Protein AF-A0A2E8GUU7-F1 (afdb_monomer)

Structure (mmCIF, N/CA/C/O backbone):
data_AF-A0A2E8GUU7-F1
#
_entry.id   AF-A0A2E8GUU7-F1
#
loop_
_atom_site.group_PDB
_atom_site.id
_atom_site.type_symbol
_atom_site.label_atom_id
_atom_site.label_alt_id
_atom_site.label_comp_id
_atom_site.label_asym_id
_atom_site.label_entity_id
_atom_site.label_seq_id
_atom_site.pdbx_PDB_ins_code
_atom_site.Cartn_x
_atom_site.Cartn_y
_atom_site.Cartn_z
_atom_site.occupancy
_atom_site.B_iso_or_equiv
_atom_site.auth_seq_id
_atom_site.auth_comp_id
_atom_site.auth_asym_id
_atom_site.auth_atom_id
_atom_site.pdbx_PDB_model_num
ATOM 1 N N . MET A 1 1 ? 93.859 11.066 -160.579 1.00 56.59 1 MET A N 1
ATOM 2 C CA . MET A 1 1 ? 92.378 10.992 -160.619 1.00 56.59 1 MET A CA 1
ATOM 3 C C . MET A 1 1 ? 91.786 9.924 -159.686 1.00 56.59 1 MET A C 1
ATOM 5 O O . MET A 1 1 ? 90.784 10.212 -159.051 1.00 56.59 1 MET A O 1
ATOM 9 N N . LYS A 1 2 ? 92.395 8.732 -159.523 1.00 54.47 2 LYS A N 1
ATOM 10 C CA . LYS A 1 2 ? 91.849 7.658 -158.657 1.00 54.47 2 LYS A CA 1
ATOM 11 C C . LYS A 1 2 ? 91.866 7.956 -157.141 1.00 54.47 2 LYS A C 1
ATOM 13 O O . LYS A 1 2 ? 90.909 7.616 -156.461 1.00 54.47 2 LYS A O 1
ATOM 18 N N . THR A 1 3 ? 92.890 8.629 -156.612 1.00 58.44 3 THR A N 1
ATOM 19 C CA . THR A 1 3 ? 93.045 8.857 -155.157 1.00 58.44 3 THR A CA 1
ATOM 20 C C . THR A 1 3 ? 92.051 9.877 -154.583 1.00 58.44 3 THR A C 1
ATOM 22 O O . THR A 1 3 ? 91.518 9.668 -153.500 1.00 58.44 3 THR A O 1
ATOM 25 N N . SER A 1 4 ? 91.730 10.943 -155.326 1.00 60.06 4 SER A N 1
ATOM 26 C CA . SER A 1 4 ? 90.758 11.961 -154.887 1.00 60.06 4 SER A CA 1
ATOM 27 C C . SER A 1 4 ? 89.323 11.432 -154.845 1.00 60.06 4 SER A C 1
ATOM 29 O O . SER A 1 4 ? 88.566 11.812 -153.960 1.00 60.06 4 SER A O 1
ATOM 31 N N . ILE A 1 5 ? 88.955 10.515 -155.750 1.00 64.31 5 ILE A N 1
ATOM 32 C CA . ILE A 1 5 ? 87.626 9.887 -155.746 1.00 64.31 5 ILE A CA 1
ATOM 33 C C . ILE A 1 5 ? 87.456 9.003 -154.507 1.00 64.31 5 ILE A C 1
ATOM 35 O O . ILE A 1 5 ? 86.426 9.095 -153.854 1.00 64.31 5 ILE A O 1
ATOM 39 N N . VAL A 1 6 ? 88.465 8.218 -154.113 1.00 66.31 6 VAL A N 1
ATOM 40 C CA . VAL A 1 6 ? 88.372 7.356 -152.918 1.00 66.31 6 VAL A CA 1
ATOM 41 C C . VAL A 1 6 ? 88.208 8.176 -151.633 1.00 66.31 6 VAL A C 1
ATOM 43 O O . VAL A 1 6 ? 87.364 7.834 -150.812 1.00 66.31 6 VAL A O 1
ATOM 46 N N . VAL A 1 7 ? 88.936 9.290 -151.481 1.00 69.06 7 VAL A N 1
ATOM 47 C CA . VAL A 1 7 ? 88.821 10.172 -150.300 1.00 69.06 7 VAL A CA 1
ATOM 48 C C . VAL A 1 7 ? 87.456 10.861 -150.242 1.00 69.06 7 VAL A C 1
ATOM 50 O O . VAL A 1 7 ? 86.830 10.881 -149.186 1.00 69.06 7 VAL A O 1
ATOM 53 N N . ILE A 1 8 ? 86.959 11.371 -151.373 1.00 70.12 8 ILE A N 1
ATOM 54 C CA . ILE A 1 8 ? 85.628 11.993 -151.449 1.00 70.12 8 ILE A CA 1
ATOM 55 C C . ILE A 1 8 ? 84.531 10.959 -151.172 1.00 70.12 8 ILE A C 1
ATOM 57 O O . ILE A 1 8 ? 83.583 11.252 -150.450 1.00 70.12 8 ILE A O 1
ATOM 61 N N . THR A 1 9 ? 84.672 9.735 -151.687 1.00 70.62 9 THR A N 1
ATOM 62 C CA . THR A 1 9 ? 83.694 8.663 -151.449 1.00 70.62 9 THR A CA 1
ATOM 63 C C . THR A 1 9 ? 83.724 8.209 -149.989 1.00 70.62 9 THR A C 1
ATOM 65 O O . THR A 1 9 ? 82.669 8.011 -149.405 1.00 70.62 9 THR A O 1
ATOM 68 N N . ALA A 1 10 ? 84.899 8.115 -149.360 1.00 69.19 10 ALA A N 1
ATOM 69 C CA . ALA A 1 10 ? 85.025 7.786 -147.941 1.00 69.19 10 ALA A CA 1
ATOM 70 C C . ALA A 1 10 ? 84.445 8.882 -147.032 1.00 69.19 10 ALA A C 1
ATOM 72 O O . ALA A 1 10 ? 83.743 8.556 -146.079 1.00 69.19 10 ALA A O 1
ATOM 73 N N . LEU A 1 11 ? 84.666 10.167 -147.344 1.00 69.56 11 LEU A N 1
ATOM 74 C CA . LEU A 1 11 ? 84.034 11.278 -146.623 1.00 69.56 11 LEU A CA 1
ATOM 75 C C . LEU A 1 11 ? 82.518 11.305 -146.829 1.00 69.56 11 LEU A C 1
ATOM 77 O O . LEU A 1 11 ? 81.791 11.548 -145.872 1.00 69.56 11 LEU A O 1
ATOM 81 N N . MET A 1 12 ? 82.034 11.040 -148.047 1.00 73.25 12 MET A N 1
ATOM 82 C CA . MET A 1 12 ? 80.598 10.956 -148.307 1.00 73.25 12 MET A CA 1
ATOM 83 C C . MET A 1 12 ? 79.975 9.768 -147.583 1.00 73.25 12 MET A C 1
ATOM 85 O O . MET A 1 12 ? 78.951 9.950 -146.948 1.00 73.25 12 MET A O 1
ATOM 89 N N . VAL A 1 13 ? 80.597 8.586 -147.593 1.00 71.00 13 VAL A N 1
ATOM 90 C CA . VAL A 1 13 ? 80.105 7.409 -146.858 1.00 71.00 13 VAL A CA 1
ATOM 91 C C . VAL A 1 13 ? 80.153 7.645 -145.353 1.00 71.00 13 VAL A C 1
ATOM 93 O O . VAL A 1 13 ? 79.187 7.315 -144.680 1.00 71.00 13 VAL A O 1
ATOM 96 N N . ALA A 1 14 ? 81.212 8.259 -144.821 1.00 64.31 14 ALA A N 1
ATOM 97 C CA . ALA A 1 14 ? 81.299 8.610 -143.405 1.00 64.31 14 ALA A CA 1
ATOM 98 C C . ALA A 1 14 ? 80.262 9.674 -143.013 1.00 64.31 14 ALA A C 1
ATOM 100 O O . ALA A 1 14 ? 79.610 9.524 -141.987 1.00 64.31 14 ALA A O 1
ATOM 101 N N . GLY A 1 15 ? 80.054 10.702 -143.841 1.00 66.94 15 GLY A N 1
ATOM 102 C CA . GLY A 1 15 ? 79.023 11.722 -143.635 1.00 66.94 15 GLY A CA 1
ATOM 103 C C . GLY A 1 15 ? 77.605 11.162 -143.756 1.00 66.94 15 GLY A C 1
ATOM 104 O O . GLY A 1 15 ? 76.730 11.532 -142.980 1.00 66.94 15 GLY A O 1
ATOM 105 N N . PHE A 1 16 ? 77.381 10.216 -144.671 1.00 68.38 16 PHE A N 1
ATOM 106 C CA . PHE A 1 16 ? 76.097 9.540 -144.845 1.00 68.38 16 PHE A CA 1
ATOM 107 C C . PHE A 1 16 ? 75.834 8.532 -143.720 1.00 68.38 16 PHE A C 1
ATOM 109 O O . PHE A 1 16 ? 74.721 8.483 -143.212 1.00 68.38 16 PHE A O 1
ATOM 116 N N . LEU A 1 17 ? 76.847 7.785 -143.257 1.00 62.09 17 LEU A N 1
ATOM 117 C CA . LEU A 1 17 ? 76.751 6.963 -142.044 1.00 62.09 17 LEU A CA 1
ATOM 118 C C . LEU A 1 17 ? 76.487 7.836 -140.816 1.00 62.09 17 LEU A C 1
ATOM 120 O O . LEU A 1 17 ? 75.652 7.479 -139.993 1.00 62.09 17 LEU A O 1
ATOM 124 N N . PHE A 1 18 ? 77.162 8.982 -140.702 1.00 67.12 18 PHE A N 1
ATOM 125 C CA . PHE A 1 18 ? 76.928 9.937 -139.626 1.00 67.12 18 PHE A CA 1
ATOM 126 C C . PHE A 1 18 ? 75.482 10.434 -139.655 1.00 67.12 18 PHE A C 1
ATOM 128 O O . PHE A 1 18 ? 74.825 10.384 -138.632 1.00 67.12 18 PHE A O 1
ATOM 135 N N . LEU A 1 19 ? 74.931 10.790 -140.818 1.00 61.53 19 LEU A N 1
ATOM 136 C CA . LEU A 1 19 ? 73.514 11.154 -140.965 1.00 61.53 19 LEU A CA 1
ATOM 137 C C . LEU A 1 19 ? 72.548 9.992 -140.660 1.00 61.53 19 LEU A C 1
ATOM 139 O O . LEU A 1 19 ? 71.523 10.213 -140.017 1.00 61.53 19 LEU A O 1
ATOM 143 N N . ILE A 1 20 ? 72.872 8.759 -141.077 1.00 66.00 20 ILE A N 1
ATOM 144 C CA . ILE A 1 20 ? 72.057 7.559 -140.811 1.00 66.00 20 ILE A CA 1
ATOM 145 C C . ILE A 1 20 ? 72.023 7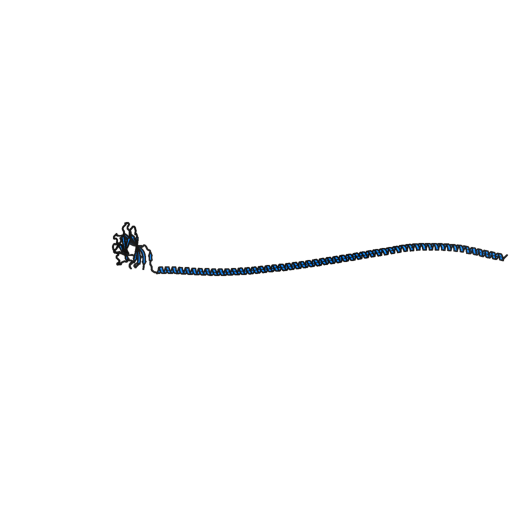.225 -139.313 1.00 66.00 20 ILE A C 1
ATOM 147 O O . ILE A 1 20 ? 70.983 6.800 -138.816 1.00 66.00 20 ILE A O 1
ATOM 151 N N . PHE A 1 21 ? 73.132 7.400 -138.590 1.00 64.06 21 PHE A N 1
ATOM 152 C CA . PHE A 1 21 ? 73.227 7.039 -137.172 1.00 64.06 21 PHE A CA 1
ATOM 153 C C . PHE A 1 21 ? 72.963 8.207 -136.210 1.00 64.06 21 PHE A C 1
ATOM 155 O O . PHE A 1 21 ? 72.471 7.960 -135.111 1.00 64.06 21 PHE A O 1
ATOM 162 N N . ALA A 1 22 ? 73.245 9.456 -136.593 1.00 65.81 22 ALA A N 1
ATOM 163 C CA . ALA A 1 22 ? 73.086 10.627 -135.728 1.00 65.81 22 ALA A CA 1
ATOM 164 C C . ALA A 1 22 ? 71.621 11.052 -135.580 1.00 65.81 22 ALA A C 1
ATOM 166 O O . ALA A 1 22 ? 71.189 11.273 -134.453 1.00 65.81 22 ALA A O 1
ATOM 167 N N . ASN A 1 23 ? 70.830 11.082 -136.662 1.00 69.25 23 ASN A N 1
ATOM 168 C CA . ASN A 1 23 ? 69.428 11.522 -136.580 1.00 69.25 23 ASN A CA 1
ATOM 169 C C . ASN A 1 23 ? 68.570 10.611 -135.668 1.00 69.25 23 ASN A C 1
ATOM 171 O O . ASN A 1 23 ? 67.904 11.125 -134.770 1.00 69.25 23 ASN A O 1
ATOM 175 N N . PRO A 1 24 ? 68.621 9.263 -135.781 1.00 78.19 24 PRO A N 1
ATOM 176 C CA . PRO A 1 24 ? 67.884 8.388 -134.865 1.00 78.19 24 PRO A CA 1
ATOM 177 C C . PRO A 1 24 ? 68.419 8.423 -133.429 1.00 78.19 24 PRO A C 1
ATOM 179 O O . PRO A 1 24 ? 67.700 8.070 -132.494 1.00 78.19 24 PRO A O 1
ATOM 182 N N . LEU A 1 25 ? 69.691 8.789 -133.237 1.00 81.25 25 LEU A N 1
ATOM 183 C CA . LEU A 1 25 ? 70.281 8.947 -131.911 1.00 81.25 25 LEU A CA 1
ATOM 184 C C . LEU A 1 25 ? 69.782 10.235 -131.242 1.00 81.25 25 LEU A C 1
ATOM 186 O O . LEU A 1 25 ? 69.419 10.187 -130.072 1.00 81.25 25 LEU A O 1
ATOM 190 N N . GLU A 1 26 ? 69.688 11.338 -131.984 1.00 82.31 26 GLU A N 1
ATOM 191 C CA . GLU A 1 26 ? 69.143 12.619 -131.518 1.00 82.31 26 GLU A CA 1
ATOM 192 C C . GLU A 1 26 ? 67.665 12.498 -131.113 1.00 82.31 26 GLU A C 1
ATOM 194 O O . GLU A 1 26 ? 67.289 12.908 -130.015 1.00 82.31 26 GLU A O 1
ATOM 199 N N . ASP A 1 27 ? 66.841 11.816 -131.917 1.00 83.62 27 ASP A N 1
ATOM 200 C CA . ASP A 1 27 ? 65.439 11.542 -131.571 1.00 83.62 27 ASP A CA 1
ATOM 201 C C . ASP A 1 27 ? 65.302 10.672 -130.310 1.00 83.62 27 ASP A C 1
ATOM 203 O O . ASP A 1 27 ? 64.401 10.870 -129.487 1.00 83.62 27 ASP A O 1
ATOM 207 N N . ARG A 1 28 ? 66.203 9.699 -130.117 1.00 86.69 28 ARG A N 1
ATOM 208 C CA . ARG A 1 28 ? 66.242 8.878 -128.896 1.00 86.69 28 ARG A CA 1
ATOM 209 C C . ARG A 1 28 ? 66.657 9.696 -127.677 1.00 86.69 28 ARG A C 1
ATOM 211 O O . ARG A 1 28 ? 66.048 9.515 -126.626 1.00 86.69 28 ARG A O 1
ATOM 218 N N . VAL A 1 29 ? 67.641 10.589 -127.812 1.00 87.62 29 VAL A N 1
ATOM 219 C CA . VAL A 1 29 ? 68.073 11.507 -126.743 1.00 87.62 29 VAL A CA 1
ATOM 220 C C . VAL A 1 29 ? 66.928 12.439 -126.351 1.00 87.62 29 VAL A C 1
ATOM 222 O O . VAL A 1 29 ? 66.563 12.478 -125.182 1.00 87.62 29 VAL A O 1
ATOM 225 N N . LYS A 1 30 ? 66.259 13.073 -127.317 1.00 87.12 30 LYS A N 1
ATOM 226 C CA . LYS A 1 30 ? 65.104 13.949 -127.068 1.00 87.12 30 LYS A CA 1
ATOM 227 C C . LYS A 1 30 ? 63.933 13.223 -126.394 1.00 87.12 30 LYS A C 1
ATOM 229 O O . LYS A 1 30 ? 63.254 13.775 -125.528 1.00 87.12 30 LYS A O 1
ATOM 234 N N . ASN A 1 31 ? 63.677 11.969 -126.771 1.00 89.12 31 ASN A N 1
ATOM 235 C CA . ASN A 1 31 ? 62.666 11.142 -126.109 1.00 89.12 31 ASN A CA 1
ATOM 236 C C . ASN A 1 31 ? 63.059 10.776 -124.669 1.00 89.12 31 ASN A C 1
ATOM 238 O O . ASN A 1 31 ? 62.193 10.772 -123.794 1.00 89.12 31 ASN A O 1
ATOM 242 N N . LEU A 1 32 ? 64.343 10.500 -124.414 1.00 90.69 32 LEU A N 1
ATOM 243 C CA . LEU A 1 32 ? 64.873 10.262 -123.068 1.00 90.69 32 LEU A CA 1
ATOM 244 C C . LEU A 1 32 ? 64.786 11.522 -122.198 1.00 90.69 32 LEU A C 1
ATOM 246 O O . LEU A 1 32 ? 64.353 11.418 -121.058 1.00 90.69 32 LEU A O 1
ATOM 250 N N . GLU A 1 33 ? 65.110 12.699 -122.735 1.00 91.69 33 GLU A N 1
ATOM 251 C CA . GLU A 1 33 ? 64.968 13.990 -122.044 1.00 91.69 33 GLU A CA 1
ATOM 252 C C . GLU A 1 33 ? 63.506 14.282 -121.681 1.00 91.69 33 GLU A C 1
ATOM 254 O O . GLU A 1 33 ? 63.205 14.623 -120.541 1.00 91.69 33 GLU A O 1
ATOM 259 N N . ASN A 1 34 ? 62.569 14.063 -122.611 1.00 91.56 34 ASN A N 1
ATOM 260 C CA . ASN A 1 34 ? 61.135 14.196 -122.333 1.00 91.56 34 ASN A CA 1
ATOM 261 C C . ASN A 1 34 ? 60.640 13.197 -121.277 1.00 91.56 34 ASN A C 1
ATOM 263 O O . ASN A 1 34 ? 59.745 13.514 -120.492 1.00 91.56 34 ASN A O 1
ATOM 267 N N . TYR A 1 35 ? 61.174 11.974 -121.277 1.00 93.12 35 TYR A N 1
ATOM 268 C CA . TYR A 1 35 ? 60.851 10.973 -120.265 1.00 93.12 35 TYR A CA 1
ATOM 269 C C . TYR A 1 35 ? 61.412 11.369 -118.894 1.00 93.12 35 TYR A C 1
ATOM 271 O O . TYR A 1 35 ? 60.680 11.303 -117.908 1.00 93.12 35 TYR A O 1
ATOM 279 N N . LEU A 1 36 ? 62.657 11.854 -118.844 1.00 94.50 36 LEU A N 1
ATOM 280 C CA . LEU A 1 36 ? 63.303 12.361 -117.635 1.00 94.50 36 LEU A CA 1
ATOM 281 C C . LEU A 1 36 ? 62.518 13.542 -117.049 1.00 94.50 36 LEU A C 1
ATOM 283 O O . LEU A 1 36 ? 62.148 13.500 -115.882 1.00 94.50 36 LEU A O 1
ATOM 287 N N . ALA A 1 37 ? 62.145 14.525 -117.874 1.00 93.19 37 ALA A N 1
ATOM 288 C CA . ALA A 1 37 ? 61.360 15.683 -117.446 1.00 93.19 37 ALA A CA 1
ATOM 289 C C . ALA A 1 37 ? 59.982 15.288 -116.881 1.00 93.19 37 ALA A C 1
ATOM 291 O O . ALA A 1 37 ? 59.510 15.864 -115.901 1.00 93.19 37 ALA A O 1
ATOM 292 N N . LYS A 1 38 ? 59.326 14.271 -117.463 1.00 94.88 38 LYS A N 1
ATOM 293 C CA . LYS A 1 38 ? 58.076 13.717 -116.912 1.00 94.88 38 LYS A CA 1
ATOM 294 C C . LYS A 1 38 ? 58.297 12.994 -115.581 1.00 94.88 38 LYS A C 1
ATOM 296 O O . LYS A 1 38 ? 57.428 13.073 -114.717 1.00 94.88 38 LYS A O 1
ATOM 301 N N . GLN A 1 39 ? 59.416 12.286 -115.418 1.00 95.88 39 GLN A N 1
ATOM 302 C CA . GLN A 1 39 ? 59.767 11.643 -114.150 1.00 95.88 39 GLN A CA 1
ATOM 303 C C . GLN A 1 39 ? 60.080 12.672 -113.061 1.00 95.88 39 GLN A C 1
ATOM 305 O O . GLN A 1 39 ? 59.574 12.523 -111.956 1.00 95.88 39 GLN A O 1
ATOM 310 N N . GLU A 1 40 ? 60.841 13.723 -113.371 1.00 95.62 40 GLU A N 1
ATOM 311 C CA . GLU A 1 40 ? 61.132 14.827 -112.446 1.00 95.62 40 GLU A CA 1
ATOM 312 C C . GLU A 1 40 ? 59.842 15.516 -111.988 1.00 95.62 40 GLU A C 1
ATOM 314 O O . GLU A 1 40 ? 59.592 15.610 -110.790 1.00 95.62 40 GLU A O 1
ATOM 319 N N . ALA A 1 41 ? 58.949 15.868 -112.920 1.00 94.50 41 ALA A N 1
ATOM 320 C CA . ALA A 1 41 ? 57.657 16.465 -112.579 1.00 94.50 41 ALA A CA 1
ATOM 321 C C . ALA A 1 41 ? 56.777 15.543 -111.710 1.00 94.50 41 ALA A C 1
ATOM 323 O O . ALA A 1 41 ? 56.071 16.011 -110.814 1.00 94.50 41 ALA A O 1
ATOM 324 N N . LEU A 1 42 ? 56.811 14.227 -111.958 1.00 96.38 42 LEU A N 1
ATOM 325 C CA . LEU A 1 42 ? 56.100 13.249 -111.134 1.00 96.38 42 LEU A CA 1
ATOM 326 C C . LEU A 1 42 ? 56.703 13.156 -109.725 1.00 96.38 42 LEU A C 1
ATOM 328 O O . LEU A 1 42 ? 55.954 13.111 -108.751 1.00 96.38 42 LEU A O 1
ATOM 332 N N . ILE A 1 43 ? 58.033 13.136 -109.614 1.00 96.50 43 ILE A N 1
ATOM 333 C CA . ILE A 1 43 ? 58.749 13.116 -108.332 1.00 96.50 43 ILE A CA 1
ATOM 334 C C . ILE A 1 43 ? 58.416 14.373 -107.525 1.00 96.50 43 ILE A C 1
ATOM 336 O O . ILE A 1 43 ? 58.042 14.244 -106.361 1.00 96.50 43 ILE A O 1
ATOM 340 N N . ASP A 1 44 ? 58.461 15.554 -108.141 1.00 96.94 44 ASP A N 1
ATOM 341 C CA . ASP A 1 44 ? 58.124 16.824 -107.490 1.00 96.94 44 ASP A CA 1
ATOM 342 C C . ASP A 1 44 ? 56.675 16.835 -106.986 1.00 96.94 44 ASP A C 1
ATOM 344 O O . ASP A 1 44 ? 56.406 17.235 -105.849 1.00 96.94 44 ASP A O 1
ATOM 348 N N . SER A 1 45 ? 55.731 16.350 -107.803 1.00 97.00 45 SER A N 1
ATOM 349 C CA . SER A 1 45 ? 54.325 16.232 -107.402 1.00 97.00 45 SER A CA 1
ATOM 350 C C . SER A 1 45 ? 54.160 15.289 -106.211 1.00 97.00 45 SER A C 1
ATOM 352 O O . SER A 1 45 ? 53.518 15.653 -105.228 1.00 97.00 45 SER A O 1
ATOM 354 N N . LEU A 1 46 ? 54.776 14.103 -106.258 1.00 96.88 46 LEU A N 1
ATOM 355 C CA . LEU A 1 46 ? 54.719 13.126 -105.168 1.00 96.88 46 LEU A CA 1
ATOM 356 C C . LEU A 1 46 ? 55.355 13.665 -103.884 1.00 96.88 46 LEU A C 1
ATOM 358 O O . LEU A 1 46 ? 54.823 13.456 -102.796 1.00 96.88 46 LEU A O 1
ATOM 362 N N . GLN A 1 47 ? 56.481 14.372 -103.988 1.00 97.19 47 GLN A N 1
ATOM 363 C CA . GLN A 1 47 ? 57.134 15.000 -102.842 1.00 97.19 47 GLN A CA 1
ATOM 364 C C . GLN A 1 47 ? 56.250 16.078 -102.217 1.00 97.19 47 GLN A C 1
ATOM 366 O O . GLN A 1 47 ? 56.112 16.112 -100.994 1.00 97.19 47 GLN A O 1
ATOM 371 N N . LYS A 1 48 ? 55.620 16.924 -103.038 1.00 96.81 48 LYS A N 1
ATOM 372 C CA . LYS A 1 48 ? 54.699 17.963 -102.570 1.00 96.81 48 LYS A CA 1
ATOM 373 C C . LYS A 1 48 ? 53.476 17.367 -101.877 1.00 96.81 48 LYS A C 1
ATOM 375 O O . LYS A 1 48 ? 53.124 17.821 -100.788 1.00 96.81 48 LYS A O 1
ATOM 380 N N . ASP A 1 49 ? 52.869 16.342 -102.469 1.00 97.44 49 ASP A N 1
ATOM 381 C CA . ASP A 1 49 ? 51.699 15.669 -101.903 1.00 97.44 49 ASP A CA 1
ATOM 382 C C . ASP A 1 49 ? 52.048 14.962 -100.589 1.00 97.44 49 ASP A C 1
ATOM 384 O O . ASP A 1 49 ? 51.347 15.133 -99.590 1.00 97.44 49 ASP A O 1
ATOM 388 N N . ASN A 1 50 ? 53.179 14.252 -100.538 1.00 97.50 50 ASN A N 1
ATOM 389 C CA . ASN A 1 50 ? 53.670 13.631 -99.308 1.00 97.50 50 ASN A CA 1
ATOM 390 C C . ASN A 1 50 ? 53.956 14.674 -98.223 1.00 97.50 50 ASN A C 1
ATOM 392 O O . ASN A 1 50 ? 53.581 14.478 -97.070 1.00 97.50 50 ASN A O 1
ATOM 396 N N . HIS A 1 51 ? 54.586 15.799 -98.573 1.00 97.56 51 HIS A N 1
ATOM 397 C CA . HIS A 1 51 ? 54.862 16.872 -97.620 1.00 97.56 51 HIS A CA 1
ATOM 398 C C . HIS A 1 51 ? 53.565 17.469 -97.057 1.00 97.56 51 HIS A C 1
ATOM 400 O O . HIS A 1 51 ? 53.460 17.691 -95.850 1.00 97.56 51 HIS A O 1
ATOM 406 N N . ALA A 1 52 ? 52.554 17.676 -97.907 1.00 96.56 52 ALA A N 1
ATOM 407 C CA . ALA A 1 52 ? 51.242 18.144 -97.478 1.00 96.56 52 ALA A CA 1
ATOM 408 C C . ALA A 1 52 ? 50.559 17.139 -96.535 1.00 96.56 52 ALA A C 1
ATOM 410 O O . ALA A 1 52 ? 50.082 17.535 -95.472 1.00 96.56 52 ALA A O 1
ATOM 411 N N . GLN A 1 53 ? 50.571 15.844 -96.872 1.00 97.88 53 GLN A N 1
ATOM 412 C CA . GLN A 1 53 ? 50.003 14.787 -96.028 1.00 97.88 53 GLN A CA 1
ATOM 413 C C . GLN A 1 53 ? 50.710 14.683 -94.673 1.00 97.88 53 GLN A C 1
ATOM 415 O O . GLN A 1 53 ? 50.039 14.625 -93.644 1.00 97.88 53 GLN A O 1
ATOM 420 N N . ILE A 1 54 ? 52.048 14.710 -94.654 1.00 97.56 54 ILE A N 1
ATOM 421 C CA . ILE A 1 54 ? 52.845 14.695 -93.420 1.00 97.56 54 ILE A CA 1
ATOM 422 C C . ILE A 1 54 ? 52.497 15.905 -92.556 1.00 97.56 54 ILE A C 1
ATOM 424 O O . ILE A 1 54 ? 52.266 15.749 -91.360 1.00 97.56 54 ILE A O 1
ATOM 428 N N . ASN A 1 55 ? 52.408 17.099 -93.145 1.00 97.38 55 ASN A N 1
ATOM 429 C CA . ASN A 1 55 ? 52.053 18.303 -92.404 1.00 97.38 55 ASN A CA 1
ATOM 430 C C . ASN A 1 55 ? 50.636 18.213 -91.808 1.00 97.38 55 ASN A C 1
ATOM 432 O O . ASN A 1 55 ? 50.447 18.500 -90.627 1.00 97.38 55 ASN A O 1
ATOM 436 N N . SER A 1 56 ? 49.647 17.752 -92.582 1.00 97.56 56 SER A N 1
ATOM 437 C CA . SER A 1 56 ? 48.278 17.530 -92.093 1.00 97.56 56 SER A CA 1
ATOM 438 C C . SER A 1 56 ? 48.206 16.479 -90.981 1.00 97.56 56 SER A C 1
ATOM 440 O O . SER A 1 56 ? 47.479 16.669 -90.000 1.00 97.56 56 SER A O 1
ATOM 442 N N . LEU A 1 57 ? 48.973 15.393 -91.102 1.00 98.06 57 LEU A N 1
ATOM 443 C CA . LEU A 1 57 ? 49.069 14.364 -90.071 1.00 98.06 57 LEU A CA 1
ATOM 444 C C . LEU A 1 57 ? 49.694 14.930 -88.793 1.00 98.06 57 LEU A C 1
ATOM 446 O O . LEU A 1 57 ? 49.155 14.721 -87.712 1.00 98.06 57 LEU A O 1
ATOM 450 N N . ASN A 1 58 ? 50.773 15.704 -88.917 1.00 97.69 58 ASN A N 1
ATOM 451 C CA . ASN A 1 58 ? 51.472 16.300 -87.782 1.00 97.69 58 ASN A CA 1
ATOM 452 C C . ASN A 1 58 ? 50.581 17.301 -87.024 1.00 97.69 58 ASN A C 1
ATOM 454 O O . ASN A 1 58 ? 50.530 17.287 -85.797 1.00 97.69 58 ASN A O 1
ATOM 458 N N . ILE A 1 59 ? 49.807 18.120 -87.748 1.00 97.69 59 ILE A N 1
ATOM 459 C CA . ILE A 1 59 ? 48.797 19.009 -87.148 1.00 97.69 59 ILE A CA 1
ATOM 460 C C . ILE A 1 59 ? 47.752 18.193 -86.376 1.00 97.69 59 ILE A C 1
ATOM 462 O O . ILE A 1 59 ? 47.459 18.513 -85.225 1.00 97.69 59 ILE A O 1
ATOM 466 N N . SER A 1 60 ? 47.224 17.125 -86.980 1.00 97.56 60 SER A N 1
ATOM 467 C CA . SER A 1 60 ? 46.209 16.273 -86.346 1.00 97.56 60 SER A CA 1
ATOM 468 C C . SER A 1 60 ? 46.750 15.568 -85.097 1.00 97.56 60 SER A C 1
ATOM 470 O O . SER A 1 60 ? 46.056 15.490 -84.086 1.00 97.56 60 SER A O 1
ATOM 472 N N . MET A 1 61 ? 47.998 15.093 -85.140 1.00 97.88 61 MET A N 1
ATOM 473 C CA . MET A 1 61 ? 48.673 14.477 -83.994 1.00 97.88 61 MET A CA 1
ATOM 474 C C . MET A 1 61 ? 48.861 15.467 -82.842 1.00 97.88 61 MET A C 1
ATOM 476 O O . MET A 1 61 ? 48.563 15.127 -81.699 1.00 97.88 61 MET A O 1
ATOM 480 N N . ASN A 1 62 ? 49.292 16.699 -83.128 1.00 97.44 62 ASN A N 1
ATOM 481 C CA . ASN A 1 62 ? 49.448 17.730 -82.099 1.00 97.44 62 ASN A CA 1
ATOM 482 C C . ASN A 1 62 ? 48.102 18.080 -81.447 1.00 97.44 62 ASN A C 1
ATOM 484 O O . ASN A 1 62 ? 48.005 18.114 -80.225 1.00 97.44 62 ASN A O 1
ATOM 488 N N . GLN A 1 63 ? 47.037 18.229 -82.242 1.00 97.62 63 GLN A N 1
ATOM 489 C CA . GLN A 1 63 ? 45.686 18.456 -81.715 1.00 97.62 63 GLN A CA 1
ATOM 490 C C . GLN A 1 63 ? 45.198 17.300 -80.828 1.00 97.62 63 GLN A C 1
ATOM 492 O O . GLN A 1 63 ? 44.549 17.532 -79.810 1.00 97.62 63 GLN A O 1
ATOM 497 N N . GLN A 1 64 ? 45.504 16.050 -81.191 1.00 98.12 64 GLN A N 1
ATOM 498 C CA . GLN A 1 64 ? 45.186 14.891 -80.354 1.00 98.12 64 GLN A CA 1
ATOM 499 C C . GLN A 1 64 ? 45.972 14.900 -79.040 1.00 98.12 64 GLN A C 1
ATOM 501 O O . GLN A 1 64 ? 45.393 14.587 -78.001 1.00 98.12 64 GLN A O 1
ATOM 506 N N . SER A 1 65 ? 47.249 15.293 -79.066 1.00 98.06 65 SER A N 1
ATOM 507 C CA . SER A 1 65 ? 48.063 15.451 -77.854 1.00 98.06 65 SER A CA 1
ATOM 508 C C . SER A 1 65 ? 47.450 16.483 -76.903 1.00 98.06 65 SER A C 1
ATOM 510 O O . SER A 1 65 ? 47.231 16.177 -75.733 1.00 98.06 65 SER A O 1
ATOM 512 N N . ASP A 1 66 ? 47.068 17.655 -77.418 1.00 97.62 66 ASP A N 1
ATOM 513 C CA . ASP A 1 66 ? 46.440 18.716 -76.618 1.00 97.62 66 ASP A CA 1
ATOM 514 C C . ASP A 1 66 ? 45.110 18.257 -75.990 1.00 97.62 66 ASP A C 1
ATOM 516 O O . ASP A 1 66 ? 44.797 18.575 -74.837 1.00 97.62 66 ASP A O 1
ATOM 520 N N . LEU A 1 67 ? 44.311 17.478 -76.730 1.00 98.19 67 LEU A N 1
ATOM 521 C CA . LEU A 1 67 ? 43.064 16.901 -76.221 1.00 98.19 67 LEU A CA 1
ATOM 522 C C . LEU A 1 67 ? 43.310 15.869 -75.115 1.00 98.19 67 LEU A C 1
ATOM 524 O O . LEU A 1 67 ? 42.567 15.856 -74.132 1.00 98.19 67 LEU A O 1
ATOM 528 N N . ILE A 1 68 ? 44.336 15.025 -75.255 1.00 98.31 68 ILE A N 1
ATOM 529 C CA . ILE A 1 68 ? 44.727 14.047 -74.230 1.00 98.31 68 ILE A CA 1
ATOM 530 C C . ILE A 1 68 ? 45.142 14.770 -72.946 1.00 98.31 68 ILE A C 1
ATOM 532 O O . ILE A 1 68 ? 44.655 14.413 -71.872 1.00 98.31 68 ILE A O 1
ATOM 536 N N . ASP A 1 69 ? 45.960 15.819 -73.049 1.00 98.00 69 ASP A N 1
ATOM 537 C CA . ASP A 1 69 ? 46.404 16.606 -71.894 1.00 98.00 69 ASP A CA 1
ATOM 538 C C . ASP A 1 69 ? 45.232 17.325 -71.210 1.00 98.00 69 ASP A C 1
ATOM 540 O O . ASP A 1 69 ? 45.111 17.326 -69.979 1.00 98.00 69 ASP A O 1
ATOM 544 N N . SER A 1 70 ? 44.317 17.901 -71.994 1.00 98.06 70 SER A N 1
ATOM 545 C CA . SER A 1 70 ? 43.107 18.540 -71.469 1.00 98.06 70 SER A CA 1
ATOM 546 C C . SER A 1 70 ? 42.197 17.540 -70.747 1.00 98.06 70 SER A C 1
ATOM 548 O O . SER A 1 70 ? 41.744 17.800 -69.627 1.00 98.06 70 SER A O 1
ATOM 550 N N . LEU A 1 71 ? 41.985 16.359 -71.337 1.00 98.44 71 LEU A N 1
ATOM 551 C CA . LEU A 1 71 ? 41.193 15.288 -70.738 1.00 98.44 71 LEU A CA 1
ATOM 552 C C . LEU A 1 71 ? 41.839 14.763 -69.450 1.00 98.44 71 LEU A C 1
ATOM 554 O O . LEU A 1 71 ? 41.148 14.606 -68.443 1.00 98.44 71 LEU A O 1
ATOM 558 N N . ALA A 1 72 ? 43.155 14.541 -69.445 1.00 98.12 72 ALA A N 1
ATOM 559 C CA . ALA A 1 72 ? 43.894 14.113 -68.261 1.00 98.12 72 ALA A CA 1
ATOM 560 C C . ALA A 1 72 ? 43.752 15.125 -67.113 1.00 98.12 72 ALA A C 1
ATOM 562 O O . ALA A 1 72 ? 43.446 14.746 -65.979 1.00 98.12 72 ALA A O 1
ATOM 563 N N . ASN A 1 73 ? 43.882 16.421 -67.407 1.00 98.06 73 ASN A N 1
ATOM 564 C CA . ASN A 1 73 ? 43.688 17.486 -66.424 1.00 98.06 73 ASN A CA 1
ATOM 565 C C . ASN A 1 73 ? 42.248 17.539 -65.888 1.00 98.06 73 ASN A C 1
ATOM 567 O O . ASN A 1 73 ? 42.046 17.663 -64.676 1.00 98.06 73 ASN A O 1
ATOM 571 N N . ALA A 1 74 ? 41.244 17.405 -66.760 1.00 98.19 74 ALA A N 1
ATOM 572 C CA . ALA A 1 74 ? 39.840 17.369 -66.358 1.00 98.19 74 ALA A CA 1
ATOM 573 C C . ALA A 1 74 ? 39.534 16.167 -65.446 1.00 98.19 74 ALA A C 1
ATOM 575 O O . ALA A 1 74 ? 38.926 16.344 -64.387 1.00 98.19 74 ALA A O 1
ATOM 576 N N . MET A 1 75 ? 40.019 14.972 -65.803 1.00 98.25 75 MET A N 1
ATOM 577 C CA . MET A 1 75 ? 39.870 13.759 -64.990 1.00 98.25 75 MET A CA 1
ATOM 578 C C . MET A 1 75 ? 40.557 13.896 -63.629 1.00 98.25 75 MET A C 1
ATOM 580 O O . MET A 1 75 ? 39.959 13.574 -62.604 1.00 98.25 75 MET A O 1
ATOM 584 N N . ASN A 1 76 ? 41.780 14.433 -63.584 1.00 98.12 76 ASN A N 1
ATOM 585 C CA . ASN A 1 76 ? 42.498 14.659 -62.327 1.00 98.12 76 ASN A CA 1
ATOM 586 C C . ASN A 1 76 ? 41.744 15.625 -61.402 1.00 98.12 76 ASN A C 1
ATOM 588 O O . ASN A 1 76 ? 41.603 15.361 -60.205 1.00 98.12 76 ASN A O 1
ATOM 592 N N . LYS A 1 77 ? 41.195 16.717 -61.950 1.00 97.88 77 LYS A N 1
ATOM 593 C CA . LYS A 1 77 ? 40.383 17.674 -61.185 1.00 97.88 77 LYS A CA 1
ATOM 594 C C . LYS A 1 77 ? 39.087 17.045 -60.666 1.00 97.88 77 LYS A C 1
ATOM 596 O O . LYS A 1 77 ? 38.705 17.285 -59.517 1.00 97.88 77 LYS A O 1
ATOM 601 N N . GLN A 1 78 ? 38.424 16.234 -61.491 1.00 97.94 78 GLN A N 1
ATOM 602 C CA . GLN A 1 78 ? 37.219 15.506 -61.098 1.00 97.94 78 GLN A CA 1
ATOM 603 C C . GLN A 1 78 ? 37.516 14.503 -59.976 1.00 97.94 78 GLN A C 1
ATOM 605 O O . GLN A 1 78 ? 36.819 14.514 -58.963 1.00 97.94 78 GLN A O 1
ATOM 610 N N . ASN A 1 79 ? 38.586 13.711 -60.101 1.00 98.44 79 ASN A N 1
ATOM 611 C CA . ASN A 1 79 ? 39.027 12.764 -59.073 1.00 98.44 79 ASN A CA 1
ATOM 612 C C . ASN A 1 79 ? 39.361 13.467 -57.753 1.00 98.44 79 ASN A C 1
ATOM 614 O O . ASN A 1 79 ? 38.926 13.025 -56.692 1.00 98.44 79 ASN A O 1
ATOM 618 N N . SER A 1 80 ? 40.077 14.593 -57.809 1.00 98.12 80 SER A N 1
ATOM 619 C CA . SER A 1 80 ? 40.391 15.393 -56.621 1.00 98.12 80 SER A CA 1
ATOM 620 C C . SER A 1 80 ? 39.122 15.911 -55.934 1.00 98.12 80 SER A C 1
ATOM 622 O O . SER A 1 80 ? 38.981 15.779 -54.720 1.00 98.12 80 SER A O 1
ATOM 624 N N . THR A 1 81 ? 38.161 16.419 -56.710 1.00 98.31 81 THR A N 1
ATOM 625 C CA . THR A 1 81 ? 36.885 16.923 -56.182 1.00 98.31 81 THR A CA 1
ATOM 626 C C . THR A 1 81 ? 36.064 15.798 -55.550 1.00 98.31 81 THR A C 1
ATOM 628 O O . THR A 1 81 ? 35.529 15.962 -54.452 1.00 98.31 81 THR A O 1
ATOM 631 N N . LEU A 1 82 ? 36.000 14.632 -56.201 1.00 98.56 82 LEU A N 1
ATOM 632 C CA . LEU A 1 82 ? 35.329 13.451 -55.663 1.00 98.56 82 LEU A CA 1
ATOM 633 C C . LEU A 1 82 ? 35.971 12.996 -54.346 1.00 98.56 82 LEU A C 1
ATOM 635 O O . LEU A 1 82 ? 35.254 12.723 -53.387 1.00 98.56 82 LEU A O 1
ATOM 639 N N . GLN A 1 83 ? 37.303 12.989 -54.263 1.00 98.62 83 GLN A N 1
ATOM 640 C CA . GLN A 1 83 ? 38.012 12.625 -53.039 1.00 98.62 83 GLN A CA 1
ATOM 641 C C . GLN A 1 83 ? 37.710 13.591 -51.885 1.00 98.62 83 GLN A C 1
ATOM 643 O O . GLN A 1 83 ? 37.490 13.148 -50.756 1.00 98.62 83 GLN A O 1
ATOM 648 N N . THR A 1 84 ? 37.651 14.899 -52.154 1.00 98.44 84 THR A N 1
ATOM 649 C CA . THR A 1 84 ? 37.252 15.894 -51.151 1.00 98.44 84 THR A CA 1
ATOM 650 C C . THR A 1 84 ? 35.827 15.647 -50.662 1.00 98.44 84 THR A C 1
ATOM 652 O O . THR A 1 84 ? 35.609 15.605 -49.454 1.00 98.44 84 THR A O 1
ATOM 655 N N . MET A 1 85 ? 34.870 15.407 -51.567 1.00 98.56 85 MET A N 1
ATOM 656 C CA . MET A 1 85 ? 33.484 15.110 -51.184 1.00 98.56 85 MET A CA 1
ATOM 657 C C . MET A 1 85 ? 33.370 13.824 -50.357 1.00 98.56 85 MET A C 1
ATOM 659 O O . MET A 1 85 ? 32.661 13.814 -49.354 1.00 98.56 85 MET A O 1
ATOM 663 N N . ILE A 1 86 ? 34.095 12.762 -50.728 1.00 98.62 86 ILE A N 1
ATOM 664 C CA . ILE A 1 86 ? 34.144 11.505 -49.965 1.00 98.62 86 ILE A CA 1
ATOM 665 C C . ILE A 1 86 ? 34.658 11.757 -48.543 1.00 98.62 86 ILE A C 1
ATOM 667 O O . ILE A 1 86 ? 34.057 11.282 -47.579 1.00 98.62 86 ILE A O 1
ATOM 671 N N . ASN A 1 87 ? 35.736 12.531 -48.395 1.00 98.50 87 ASN A N 1
ATOM 672 C CA . ASN A 1 87 ? 36.295 12.852 -47.083 1.00 98.50 87 ASN A CA 1
ATOM 673 C C . ASN A 1 87 ? 35.316 13.682 -46.237 1.00 98.50 87 ASN A C 1
ATOM 675 O O . ASN A 1 87 ? 35.118 13.380 -45.062 1.00 98.50 87 ASN A O 1
ATOM 679 N N . SER A 1 88 ? 34.659 14.683 -46.831 1.00 98.50 88 SER A N 1
ATOM 680 C CA . SER A 1 88 ? 33.637 15.483 -46.146 1.00 98.50 88 SER A CA 1
ATOM 681 C C . SER A 1 88 ? 32.443 14.637 -45.700 1.00 98.50 88 SER A C 1
ATOM 683 O O . SER A 1 88 ? 32.031 14.738 -44.549 1.00 98.50 88 SER A O 1
ATOM 685 N N . LEU A 1 89 ? 31.925 13.758 -46.565 1.00 98.69 89 LEU A N 1
ATOM 686 C CA . LEU A 1 89 ? 30.828 12.847 -46.219 1.00 98.69 89 LEU A CA 1
ATOM 687 C C . LEU A 1 89 ? 31.219 11.887 -45.094 1.00 98.69 89 LEU A C 1
ATOM 689 O O . LEU A 1 89 ? 30.425 11.656 -44.186 1.00 98.69 89 LEU A O 1
ATOM 693 N N . LYS A 1 90 ? 32.450 11.364 -45.117 1.00 98.56 90 LYS A N 1
ATOM 694 C CA . LYS A 1 90 ? 32.967 10.501 -44.049 1.00 98.56 90 LYS A CA 1
ATOM 695 C C . LYS A 1 90 ? 33.023 11.233 -42.707 1.00 98.56 90 LYS A C 1
ATOM 697 O O . LYS A 1 90 ? 32.636 10.659 -41.695 1.00 98.56 90 LYS A O 1
ATOM 702 N N . ASN A 1 91 ? 33.461 12.491 -42.696 1.00 98.25 91 ASN A N 1
ATOM 703 C CA . ASN A 1 91 ? 33.499 13.295 -41.474 1.00 98.25 91 ASN A CA 1
ATOM 704 C C . ASN A 1 91 ? 32.091 13.562 -40.932 1.00 98.25 91 ASN A C 1
ATOM 706 O O . ASN A 1 91 ? 31.843 13.291 -39.762 1.00 98.25 91 ASN A O 1
ATOM 710 N N . VAL A 1 92 ? 31.155 13.984 -41.790 1.00 98.56 92 VAL A N 1
ATOM 711 C CA . VAL A 1 92 ? 29.751 14.200 -41.398 1.00 98.56 92 VAL A CA 1
ATOM 712 C C . VAL A 1 92 ? 29.133 12.919 -40.835 1.00 98.56 92 VAL A C 1
ATOM 714 O O . VAL A 1 92 ? 28.474 12.958 -39.802 1.00 98.56 92 VAL A O 1
ATOM 717 N N . MET A 1 93 ? 29.374 11.771 -41.470 1.00 98.44 93 MET A N 1
ATOM 718 C CA . MET A 1 93 ? 28.860 10.483 -41.001 1.00 98.44 93 MET A CA 1
ATOM 719 C C . MET A 1 93 ? 29.442 10.094 -39.636 1.00 98.44 93 MET A C 1
ATOM 721 O O . MET A 1 93 ? 28.709 9.625 -38.769 1.00 98.44 93 MET A O 1
ATOM 725 N N . ASN A 1 94 ? 30.739 10.326 -39.419 1.00 98.38 94 ASN A N 1
ATOM 726 C CA . ASN A 1 94 ? 31.382 10.073 -38.130 1.00 98.38 94 ASN A CA 1
ATOM 727 C C . ASN A 1 94 ? 30.824 10.983 -37.025 1.00 98.38 94 ASN A C 1
ATOM 729 O O . ASN A 1 94 ? 30.545 10.500 -35.931 1.00 98.38 94 ASN A O 1
ATOM 733 N N . GLU A 1 95 ? 30.632 12.274 -37.307 1.00 98.44 95 GLU A N 1
ATOM 734 C CA . GLU A 1 95 ? 30.026 13.230 -36.371 1.00 98.44 95 GLU A CA 1
ATOM 735 C C . GLU A 1 95 ? 28.581 12.852 -36.038 1.00 98.44 95 GLU A C 1
ATOM 737 O O . GLU A 1 95 ? 28.194 12.843 -34.871 1.00 98.44 95 GLU A O 1
ATOM 742 N N . GLN A 1 96 ? 27.789 12.476 -37.045 1.00 98.06 96 GLN A N 1
ATOM 743 C CA . GLN A 1 96 ? 26.428 11.985 -36.836 1.00 98.06 96 GLN A CA 1
ATOM 744 C C . GLN A 1 96 ? 26.414 10.728 -35.964 1.00 98.06 96 GLN A C 1
ATOM 746 O O . GLN A 1 96 ? 25.632 10.659 -35.019 1.00 98.06 96 GLN A O 1
ATOM 751 N N . ASN A 1 97 ? 27.299 9.764 -36.230 1.00 98.62 97 ASN A N 1
ATOM 752 C CA . ASN A 1 97 ? 27.395 8.543 -35.435 1.00 98.62 97 ASN A CA 1
ATOM 753 C C . ASN A 1 97 ? 27.800 8.834 -33.980 1.00 98.62 97 ASN A C 1
ATOM 755 O O . ASN A 1 97 ? 27.218 8.272 -33.056 1.00 98.62 97 ASN A O 1
ATOM 759 N N . ALA A 1 98 ? 28.748 9.751 -33.766 1.00 98.25 98 ALA A N 1
ATOM 760 C CA . ALA A 1 98 ? 29.154 10.180 -32.429 1.00 98.25 98 ALA A CA 1
ATOM 761 C C . ALA A 1 98 ? 28.009 10.877 -31.676 1.00 98.25 98 ALA A C 1
ATOM 763 O O . ALA A 1 98 ? 27.751 10.558 -30.518 1.00 98.25 98 ALA A O 1
ATOM 764 N N . ASN A 1 99 ? 27.278 11.775 -32.340 1.00 98.62 99 ASN A N 1
ATOM 765 C CA . ASN A 1 99 ? 26.134 12.463 -31.741 1.00 98.62 99 ASN A CA 1
ATOM 766 C C . ASN A 1 99 ? 25.008 11.491 -31.371 1.00 98.62 99 ASN A C 1
ATOM 768 O O . ASN A 1 99 ? 24.440 11.599 -30.287 1.00 98.62 99 ASN A O 1
ATOM 772 N N . VAL A 1 100 ? 24.703 10.519 -32.239 1.00 98.62 100 VAL A N 1
ATOM 773 C CA . VAL A 1 100 ? 23.722 9.467 -31.935 1.00 98.62 100 VAL A CA 1
ATOM 774 C C . VAL A 1 100 ? 24.165 8.655 -30.721 1.00 98.62 100 VAL A C 1
ATOM 776 O O . VAL A 1 100 ? 23.350 8.434 -29.830 1.00 98.62 100 VAL A O 1
ATOM 779 N N . GLN A 1 101 ? 25.442 8.269 -30.639 1.00 98.62 101 GLN A N 1
ATOM 780 C CA . GLN A 1 101 ? 25.957 7.526 -29.489 1.00 98.62 101 GLN A CA 1
ATOM 781 C C . GLN A 1 101 ? 25.813 8.319 -28.182 1.00 98.62 101 GLN A C 1
ATOM 783 O O . GLN A 1 101 ? 25.304 7.783 -27.205 1.00 98.62 101 GLN A O 1
ATOM 788 N N . ILE A 1 102 ? 26.163 9.610 -28.181 1.00 98.56 102 ILE A N 1
ATOM 789 C CA . ILE A 1 102 ? 26.006 10.487 -27.008 1.00 98.56 102 ILE A CA 1
ATOM 790 C C . ILE A 1 102 ? 24.542 10.557 -26.559 1.00 98.56 102 ILE A C 1
ATOM 792 O O . ILE A 1 102 ? 24.257 10.513 -25.361 1.00 98.56 102 ILE A O 1
ATOM 796 N N . ILE A 1 103 ? 23.606 10.662 -27.507 1.00 98.62 103 ILE A N 1
ATOM 797 C CA . ILE A 1 103 ? 22.170 10.698 -27.206 1.00 98.62 103 ILE A CA 1
ATOM 798 C C . ILE A 1 103 ? 21.715 9.362 -26.611 1.00 98.62 103 ILE A C 1
ATOM 800 O O . ILE A 1 103 ? 21.010 9.363 -25.605 1.00 98.62 103 ILE A O 1
ATOM 804 N N . VAL A 1 104 ? 22.127 8.236 -27.198 1.00 98.69 104 VAL A N 1
ATOM 805 C CA . VAL A 1 104 ? 21.800 6.891 -26.698 1.00 98.69 104 VAL A CA 1
ATOM 806 C C . VAL A 1 104 ? 22.324 6.697 -25.276 1.00 98.69 104 VAL A C 1
ATOM 808 O O . VAL A 1 104 ? 21.559 6.286 -24.406 1.00 98.69 104 VAL A O 1
ATOM 811 N N . ASP A 1 105 ? 23.582 7.056 -25.019 1.00 98.56 105 ASP A N 1
ATOM 812 C CA . ASP A 1 105 ? 24.196 6.935 -23.694 1.00 98.56 105 ASP A CA 1
ATOM 813 C C . ASP A 1 105 ? 23.480 7.827 -22.666 1.00 98.56 105 ASP A C 1
ATOM 815 O O . ASP A 1 105 ? 23.200 7.397 -21.546 1.00 98.56 105 ASP A O 1
ATOM 819 N N . SER A 1 106 ? 23.109 9.050 -23.062 1.00 98.50 106 SER A N 1
ATOM 820 C CA . SER A 1 106 ? 22.374 9.986 -22.201 1.00 98.50 106 SER A CA 1
ATOM 821 C C . SER A 1 106 ? 20.968 9.484 -21.870 1.00 98.50 106 SER A C 1
ATOM 823 O O . SER A 1 106 ? 20.544 9.561 -20.719 1.00 98.50 106 SER A O 1
ATOM 825 N N . LEU A 1 107 ? 20.242 8.942 -22.853 1.00 98.75 107 LEU A N 1
ATOM 826 C CA . LEU A 1 107 ? 18.916 8.359 -22.632 1.00 98.75 107 LEU A CA 1
ATOM 827 C C . LEU A 1 107 ? 18.990 7.118 -21.738 1.00 98.75 107 LEU A C 1
ATOM 829 O O . LEU A 1 107 ? 18.161 6.971 -20.844 1.00 98.75 107 LEU A O 1
ATOM 833 N N . ALA A 1 108 ? 19.994 6.260 -21.935 1.00 98.25 108 ALA A N 1
ATOM 834 C CA . ALA A 1 108 ? 20.219 5.100 -21.078 1.00 98.25 108 ALA A CA 1
ATOM 835 C C . ALA A 1 108 ? 20.515 5.518 -19.629 1.00 98.25 108 ALA A C 1
ATOM 837 O O . ALA A 1 108 ? 19.980 4.926 -18.693 1.00 98.25 108 ALA A O 1
ATOM 838 N N . HIS A 1 109 ? 21.323 6.562 -19.436 1.00 98.38 109 HIS A N 1
ATOM 839 C CA . HIS A 1 109 ? 21.615 7.100 -18.112 1.00 98.38 109 HIS A CA 1
ATOM 840 C C . HIS A 1 109 ? 20.359 7.639 -17.415 1.00 98.38 109 HIS A C 1
ATOM 842 O O . HIS A 1 109 ? 20.073 7.219 -16.296 1.00 98.38 109 HIS A O 1
ATOM 848 N N . VAL A 1 110 ? 19.570 8.482 -18.095 1.00 98.50 110 VAL A N 1
ATOM 849 C CA . VAL A 1 110 ? 18.307 9.016 -17.554 1.00 98.50 110 VAL A CA 1
ATOM 850 C C . VAL A 1 110 ? 17.333 7.892 -17.201 1.00 98.50 110 VAL A C 1
ATOM 852 O O . VAL A 1 110 ? 16.719 7.936 -16.139 1.00 98.50 110 VAL A O 1
ATOM 855 N N . ASN A 1 111 ? 17.210 6.868 -18.051 1.00 97.94 111 ASN A N 1
ATOM 856 C CA . ASN A 1 111 ? 16.325 5.736 -17.777 1.00 97.94 111 ASN A CA 1
ATOM 857 C C . ASN A 1 111 ? 16.757 4.976 -16.512 1.00 97.94 111 ASN A C 1
ATOM 859 O O . ASN A 1 111 ? 15.934 4.706 -15.644 1.00 97.94 111 ASN A O 1
ATOM 863 N N . ASN A 1 112 ? 18.057 4.704 -16.361 1.00 98.12 112 ASN A N 1
ATOM 864 C CA . ASN A 1 112 ? 18.589 4.032 -15.173 1.00 98.12 112 ASN A CA 1
ATOM 865 C C . ASN A 1 112 ? 18.396 4.864 -13.888 1.00 98.12 112 ASN A C 1
ATOM 867 O O . ASN A 1 112 ? 18.101 4.308 -12.829 1.00 98.12 112 ASN A O 1
ATOM 871 N N . GLU A 1 113 ? 18.557 6.190 -13.954 1.00 98.31 113 GLU A N 1
ATOM 872 C CA . GLU A 1 113 ? 18.301 7.083 -12.813 1.00 98.31 113 GLU A CA 1
ATOM 873 C C . GLU A 1 113 ? 16.820 7.126 -12.428 1.00 98.31 113 GLU A C 1
ATOM 875 O O . GLU A 1 113 ? 16.487 7.125 -11.238 1.00 98.31 113 GLU A O 1
ATOM 880 N N . GLN A 1 114 ? 15.927 7.134 -13.421 1.00 97.88 114 GLN A N 1
ATOM 881 C CA . GLN A 1 114 ? 14.487 7.047 -13.197 1.00 97.88 114 GLN A CA 1
ATOM 882 C C . GLN A 1 114 ? 14.120 5.724 -12.524 1.00 97.88 114 GLN A C 1
ATOM 884 O O . GLN A 1 114 ? 13.469 5.753 -11.481 1.00 97.88 114 GLN A O 1
ATOM 889 N N . ASP A 1 115 ? 14.596 4.591 -13.047 1.00 98.50 115 ASP A N 1
ATOM 89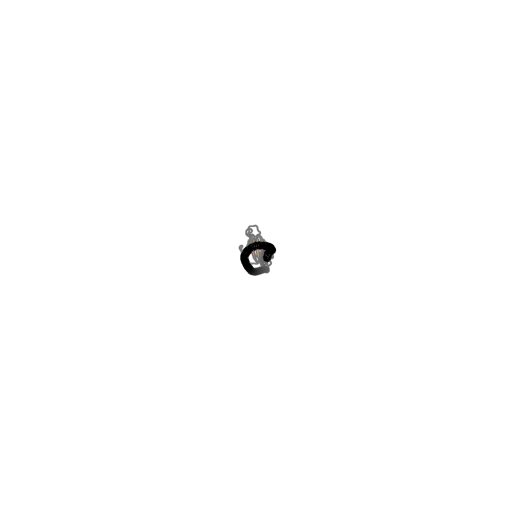0 C CA . ASP A 1 115 ? 14.351 3.264 -12.467 1.00 98.50 115 ASP A CA 1
ATOM 891 C C . ASP A 1 115 ? 14.837 3.185 -11.009 1.00 98.50 115 ASP A C 1
ATOM 893 O O . ASP A 1 115 ? 14.106 2.739 -10.124 1.00 98.50 115 ASP A O 1
ATOM 897 N N . SER A 1 116 ? 16.038 3.701 -10.728 1.00 98.19 116 SER A N 1
ATOM 898 C CA . SER A 1 116 ? 16.600 3.761 -9.371 1.00 98.19 116 SER A CA 1
ATOM 899 C C . SER A 1 116 ? 15.766 4.634 -8.421 1.00 98.19 116 SER A C 1
ATOM 901 O O . SER A 1 116 ? 15.514 4.269 -7.266 1.00 98.19 116 SER A O 1
ATOM 903 N N . THR A 1 117 ? 15.284 5.779 -8.911 1.00 98.44 117 THR A N 1
ATOM 904 C CA . THR A 1 117 ? 14.439 6.696 -8.132 1.00 98.44 117 THR A CA 1
ATOM 905 C C . THR A 1 117 ? 13.085 6.062 -7.815 1.00 98.44 117 THR A C 1
ATOM 907 O O . THR A 1 117 ? 12.625 6.139 -6.674 1.00 98.44 117 THR A O 1
ATOM 910 N N . PHE A 1 118 ? 12.459 5.400 -8.793 1.00 98.56 118 PHE A N 1
ATOM 911 C CA . PHE A 1 118 ? 11.208 4.673 -8.587 1.00 98.56 118 PHE A CA 1
ATOM 912 C C . PHE A 1 118 ? 11.376 3.521 -7.599 1.00 98.56 118 PHE A C 1
ATOM 914 O O . PHE A 1 118 ? 10.538 3.380 -6.710 1.00 98.56 118 PHE A O 1
ATOM 921 N N . GLN A 1 119 ? 12.466 2.754 -7.694 1.00 98.62 119 GLN A N 1
ATOM 922 C CA . GLN A 1 119 ? 12.746 1.680 -6.742 1.00 98.62 119 GLN A CA 1
ATOM 923 C C . GLN A 1 119 ? 12.887 2.224 -5.317 1.00 98.62 119 GLN A C 1
ATOM 925 O O . GLN A 1 119 ? 12.210 1.752 -4.409 1.00 98.62 119 GLN A O 1
ATOM 930 N N . THR A 1 120 ? 13.680 3.283 -5.132 1.00 98.56 120 THR A N 1
ATOM 931 C CA . THR A 1 120 ? 13.869 3.921 -3.818 1.00 98.56 120 THR A CA 1
ATOM 932 C C . THR A 1 120 ? 12.545 4.428 -3.239 1.00 98.56 120 THR A C 1
ATOM 934 O O . THR A 1 120 ? 12.277 4.270 -2.047 1.00 98.56 120 THR A O 1
ATOM 937 N N . MET A 1 121 ? 11.693 5.032 -4.074 1.00 98.62 121 MET A N 1
ATOM 938 C CA . MET A 1 121 ? 10.371 5.495 -3.650 1.00 98.62 121 MET A CA 1
ATOM 939 C C . MET A 1 121 ? 9.450 4.326 -3.279 1.00 98.62 121 MET A C 1
ATOM 941 O O . MET A 1 121 ? 8.733 4.425 -2.284 1.00 98.62 121 MET A O 1
ATOM 945 N N . SER A 1 122 ? 9.485 3.230 -4.040 1.00 98.62 122 SER A N 1
ATOM 946 C CA . SER A 1 122 ? 8.715 2.016 -3.757 1.00 98.62 122 SER A CA 1
ATOM 947 C C . SER A 1 122 ? 9.118 1.402 -2.416 1.00 98.62 122 SER A C 1
ATOM 949 O O . SER A 1 122 ? 8.257 1.192 -1.565 1.00 98.62 122 SER A O 1
ATOM 951 N N . ASP A 1 123 ? 10.419 1.208 -2.190 1.00 98.56 123 ASP A N 1
ATOM 952 C CA . ASP A 1 123 ? 10.954 0.657 -0.940 1.00 98.56 123 ASP A CA 1
ATOM 953 C C . ASP A 1 123 ? 10.600 1.559 0.255 1.00 98.56 123 ASP A C 1
ATOM 955 O O . ASP A 1 123 ? 10.202 1.094 1.324 1.00 98.56 123 ASP A O 1
ATOM 959 N N . SER A 1 124 ? 10.699 2.882 0.077 1.00 98.62 124 SER A N 1
ATOM 960 C CA . SER A 1 124 ? 10.319 3.844 1.114 1.00 98.62 124 SER A CA 1
ATOM 961 C C . SER A 1 124 ? 8.826 3.792 1.439 1.00 98.62 124 SER A C 1
ATOM 963 O O . SER A 1 124 ? 8.463 3.932 2.607 1.00 98.62 124 SER A O 1
ATOM 965 N N . LEU A 1 125 ? 7.961 3.629 0.435 1.00 98.75 125 LEU A N 1
ATOM 966 C CA . LEU A 1 125 ? 6.518 3.541 0.640 1.00 98.75 125 LEU A CA 1
ATOM 967 C C . LEU A 1 125 ? 6.144 2.246 1.370 1.00 98.75 125 LEU A C 1
ATOM 969 O O . LEU A 1 125 ? 5.349 2.289 2.307 1.00 98.75 125 LEU A O 1
ATOM 973 N N . GLU A 1 126 ? 6.754 1.124 0.989 1.00 98.62 126 GLU A N 1
ATOM 974 C CA . GLU A 1 126 ? 6.562 -0.166 1.654 1.00 98.62 126 GLU A CA 1
ATOM 975 C C . GLU A 1 126 ? 6.972 -0.105 3.133 1.00 98.62 126 GLU A C 1
ATOM 977 O O . GLU A 1 126 ? 6.215 -0.534 4.006 1.00 98.62 126 GLU A O 1
ATOM 982 N N . ASN A 1 127 ? 8.115 0.515 3.441 1.00 98.44 127 ASN A N 1
ATOM 983 C CA . ASN A 1 127 ? 8.559 0.709 4.823 1.00 98.44 127 ASN A CA 1
ATOM 984 C C . ASN A 1 127 ? 7.557 1.529 5.648 1.00 98.44 127 ASN A C 1
ATOM 986 O O . ASN A 1 127 ? 7.177 1.107 6.739 1.00 98.44 127 ASN A O 1
ATOM 990 N N . VAL A 1 128 ? 7.074 2.660 5.118 1.00 98.56 128 VAL A N 1
ATOM 991 C CA . VAL A 1 128 ? 6.071 3.492 5.807 1.00 98.56 128 VAL A CA 1
ATOM 992 C C . VAL A 1 128 ? 4.776 2.714 6.051 1.00 98.56 128 VAL A C 1
ATOM 994 O O . VAL A 1 128 ? 4.206 2.803 7.138 1.00 98.56 128 VAL A O 1
ATOM 997 N N . MET A 1 129 ? 4.313 1.932 5.073 1.00 98.38 129 MET A N 1
ATOM 998 C CA . MET A 1 129 ? 3.114 1.103 5.227 1.00 98.38 129 MET A CA 1
ATOM 999 C C . MET A 1 129 ? 3.287 0.046 6.323 1.00 98.38 129 MET A C 1
ATOM 1001 O O . MET A 1 129 ? 2.402 -0.113 7.163 1.00 98.38 129 MET A O 1
ATOM 1005 N N . ASN A 1 130 ? 4.436 -0.631 6.359 1.00 98.38 130 ASN A N 1
ATOM 1006 C CA . ASN A 1 130 ? 4.742 -1.638 7.375 1.00 98.38 130 ASN A CA 1
ATOM 1007 C C . ASN A 1 130 ? 4.843 -1.030 8.785 1.00 98.38 130 ASN A C 1
ATOM 1009 O O . ASN A 1 130 ? 4.337 -1.605 9.751 1.00 98.38 130 ASN A O 1
ATOM 1013 N N . GLU A 1 131 ? 5.454 0.149 8.926 1.00 98.38 131 GLU A N 1
ATOM 1014 C CA . GLU A 1 131 ? 5.519 0.875 10.201 1.00 98.38 131 GLU A CA 1
ATOM 1015 C C . GLU A 1 131 ? 4.133 1.311 10.693 1.00 98.38 131 GLU A C 1
ATOM 1017 O O . GLU A 1 131 ? 3.825 1.193 11.885 1.00 98.38 131 GLU A O 1
ATOM 1022 N N . GLN A 1 132 ? 3.280 1.791 9.784 1.00 98.19 132 GLN A N 1
ATOM 1023 C CA . GLN A 1 132 ? 1.901 2.156 10.104 1.00 98.19 132 GLN A CA 1
ATOM 1024 C C . GLN A 1 132 ? 1.084 0.945 10.554 1.00 98.19 132 GLN A C 1
ATOM 1026 O O . GLN A 1 132 ? 0.394 1.030 11.572 1.00 98.19 132 GLN A O 1
ATOM 1031 N N . ASP A 1 133 ? 1.191 -0.181 9.847 1.00 98.56 133 ASP A N 1
ATOM 1032 C CA . ASP A 1 133 ? 0.492 -1.415 10.208 1.00 98.56 133 ASP A CA 1
ATOM 1033 C C . ASP A 1 133 ? 0.954 -1.936 11.578 1.00 98.56 133 ASP A C 1
ATOM 1035 O O . ASP A 1 133 ? 0.137 -2.196 12.460 1.00 98.56 133 ASP A O 1
ATOM 1039 N N . SER A 1 134 ? 2.268 -1.963 11.820 1.00 98.19 134 SER A N 1
ATOM 1040 C CA . SER A 1 134 ? 2.849 -2.330 13.118 1.00 98.19 134 SER A CA 1
ATOM 1041 C C . SER A 1 134 ? 2.362 -1.423 14.257 1.00 98.19 134 SER A C 1
ATOM 1043 O O . SER A 1 134 ? 1.947 -1.899 15.318 1.00 98.19 134 SER A O 1
ATOM 1045 N N . THR A 1 135 ? 2.331 -0.107 14.028 1.00 98.56 135 THR A N 1
ATOM 1046 C CA . THR A 1 135 ? 1.834 0.870 15.010 1.00 98.56 135 THR A CA 1
ATOM 1047 C C . THR A 1 135 ? 0.355 0.645 15.321 1.00 98.56 135 THR A C 1
ATOM 1049 O O . THR A 1 135 ? -0.050 0.676 16.487 1.00 98.56 135 THR A O 1
ATOM 1052 N N . LEU A 1 136 ? -0.460 0.384 14.296 1.00 98.69 136 LEU A N 1
ATOM 1053 C CA . LEU A 1 136 ? -1.881 0.104 14.460 1.00 98.69 136 LEU A CA 1
ATOM 1054 C C . LEU A 1 136 ? -2.106 -1.200 15.236 1.00 98.69 136 LEU A C 1
ATOM 1056 O O . LEU A 1 136 ? -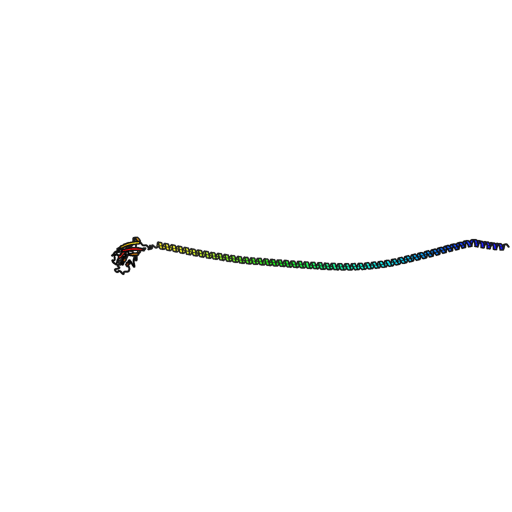2.915 -1.222 16.164 1.00 98.69 136 LEU A O 1
ATOM 1060 N N . GLN A 1 137 ? -1.361 -2.261 14.919 1.00 98.62 137 GLN A N 1
ATOM 1061 C CA . GLN A 1 137 ? -1.416 -3.529 15.648 1.00 98.62 137 GLN A CA 1
ATOM 1062 C C . GLN A 1 137 ? -1.046 -3.351 17.129 1.00 98.62 137 GLN A C 1
ATOM 1064 O O . GLN A 1 137 ? -1.747 -3.861 18.007 1.00 98.62 137 GLN A O 1
ATOM 1069 N N . ALA A 1 138 ? 0.002 -2.578 17.431 1.00 98.38 138 ALA A N 1
ATOM 1070 C CA . ALA A 1 138 ? 0.407 -2.283 18.805 1.00 98.38 138 ALA A CA 1
ATOM 1071 C C . ALA A 1 138 ? -0.665 -1.493 19.578 1.00 98.38 138 ALA A C 1
ATOM 1073 O O . ALA A 1 138 ? -0.939 -1.784 20.750 1.00 98.38 138 ALA A O 1
ATOM 1074 N N . LEU A 1 139 ? -1.311 -0.521 18.923 1.00 98.62 139 LEU A N 1
ATOM 1075 C CA . LEU A 1 139 ? -2.408 0.249 19.509 1.00 98.62 139 LEU A CA 1
ATOM 1076 C C . LEU A 1 139 ? -3.625 -0.637 19.799 1.00 98.62 139 LEU A C 1
ATOM 1078 O O . LEU A 1 139 ? -4.185 -0.565 20.893 1.00 98.62 139 LEU A O 1
ATOM 1082 N N . ILE A 1 140 ? -4.004 -1.500 18.851 1.00 98.56 140 ILE A N 1
ATOM 1083 C CA . ILE A 1 140 ? -5.094 -2.469 19.020 1.00 98.56 140 ILE A CA 1
ATOM 1084 C C . ILE A 1 140 ? -4.794 -3.404 20.195 1.00 98.56 140 ILE A C 1
ATOM 1086 O O . ILE A 1 140 ? -5.653 -3.591 21.056 1.00 98.56 140 ILE A O 1
ATOM 1090 N N . GLY A 1 141 ? -3.574 -3.946 20.271 1.00 98.50 141 GLY A N 1
ATOM 1091 C CA . GLY A 1 141 ? -3.151 -4.805 21.377 1.00 98.50 141 GLY A CA 1
ATOM 1092 C C . GLY A 1 141 ? -3.246 -4.100 22.733 1.00 98.50 141 GLY A C 1
ATOM 1093 O O . GLY A 1 141 ? -3.830 -4.638 23.673 1.00 98.50 141 GLY A O 1
ATOM 1094 N N . SER A 1 142 ? -2.756 -2.861 22.816 1.00 98.19 142 SER A N 1
ATOM 1095 C CA . SER A 1 142 ? -2.810 -2.052 24.042 1.00 98.19 142 SER A CA 1
ATOM 1096 C C . SER A 1 142 ? -4.248 -1.742 24.469 1.00 98.19 142 SER A C 1
ATOM 1098 O O . SER A 1 142 ? -4.591 -1.853 25.647 1.00 98.19 142 SER A O 1
ATOM 1100 N N . LEU A 1 143 ? -5.117 -1.395 23.515 1.00 98.62 143 LEU A N 1
ATOM 1101 C CA . LEU A 1 143 ? -6.530 -1.137 23.779 1.00 98.62 143 LEU A CA 1
ATOM 1102 C C . LEU A 1 143 ? -7.250 -2.400 24.269 1.00 98.62 143 LEU A C 1
ATOM 1104 O O . LEU A 1 143 ? -7.994 -2.336 25.247 1.00 98.62 143 LEU A O 1
ATOM 1108 N N . ALA A 1 144 ? -7.005 -3.545 23.629 1.00 98.19 144 ALA A N 1
ATOM 1109 C CA . ALA A 1 144 ? -7.588 -4.821 24.028 1.00 98.19 144 ALA A CA 1
ATOM 1110 C C . ALA A 1 144 ? -7.166 -5.223 25.450 1.00 98.19 144 ALA A C 1
ATOM 1112 O O . ALA A 1 144 ? -8.004 -5.678 26.228 1.00 98.19 144 ALA A O 1
ATOM 1113 N N . MET A 1 145 ? -5.897 -5.006 25.817 1.00 98.06 145 MET A N 1
ATOM 1114 C CA . MET A 1 145 ? -5.408 -5.247 27.178 1.00 98.06 145 MET A CA 1
ATOM 1115 C C . MET A 1 145 ? -6.101 -4.354 28.209 1.00 98.06 145 MET A C 1
ATOM 1117 O O . MET A 1 145 ? -6.546 -4.861 29.237 1.00 98.06 145 MET A O 1
ATOM 1121 N N . ASN A 1 146 ? -6.233 -3.054 27.929 1.00 98.38 146 ASN A N 1
ATOM 1122 C CA . ASN A 1 146 ? -6.903 -2.118 28.835 1.00 98.38 146 ASN A CA 1
ATOM 1123 C C . ASN A 1 146 ? -8.379 -2.484 29.028 1.00 98.38 146 ASN A C 1
ATOM 1125 O O . ASN A 1 146 ? -8.825 -2.647 30.160 1.00 98.38 146 ASN A O 1
ATOM 1129 N N . ILE A 1 147 ? -9.111 -2.709 27.932 1.00 98.31 147 ILE A N 1
ATOM 1130 C CA . ILE A 1 147 ? -10.521 -3.120 27.986 1.00 98.31 147 ILE A CA 1
ATOM 1131 C C . ILE A 1 147 ? -10.669 -4.446 28.744 1.00 98.31 147 ILE A C 1
ATOM 1133 O O . ILE A 1 147 ? -11.555 -4.580 29.584 1.00 98.31 147 ILE A O 1
ATOM 1137 N N . GLY A 1 148 ? -9.798 -5.424 28.481 1.00 98.38 148 GLY A N 1
ATOM 1138 C CA . GLY A 1 148 ? -9.798 -6.697 29.201 1.00 98.38 148 GLY A CA 1
ATOM 1139 C C . GLY A 1 148 ? -9.573 -6.520 30.706 1.00 98.38 148 GLY A C 1
ATOM 1140 O O . GLY A 1 148 ? -10.282 -7.131 31.507 1.00 98.38 148 GLY A O 1
ATOM 1141 N N . GLY A 1 149 ? -8.633 -5.654 31.095 1.00 98.25 149 GLY A N 1
ATOM 1142 C CA . GLY A 1 149 ? -8.377 -5.285 32.488 1.00 98.25 149 GLY A CA 1
ATOM 1143 C C . GLY A 1 149 ? -9.591 -4.649 33.168 1.00 98.25 149 GLY A C 1
ATOM 1144 O O . GLY A 1 149 ? -9.992 -5.095 34.245 1.00 98.25 149 GLY A O 1
ATOM 1145 N N . ASP A 1 150 ? -10.218 -3.673 32.513 1.00 98.38 150 ASP A N 1
ATOM 1146 C CA . ASP A 1 150 ? -11.404 -2.982 33.026 1.00 98.38 150 ASP A CA 1
ATOM 1147 C C . ASP A 1 150 ? -12.597 -3.934 33.183 1.00 98.38 150 ASP A C 1
ATOM 1149 O O . ASP A 1 150 ? -13.274 -3.917 34.212 1.00 98.38 150 ASP A O 1
ATOM 1153 N N . ILE A 1 151 ? -12.831 -4.823 32.210 1.00 98.44 151 ILE A N 1
ATOM 1154 C CA . ILE A 1 151 ? -13.885 -5.848 32.285 1.00 98.44 151 ILE A CA 1
ATOM 1155 C C . ILE A 1 151 ? -13.659 -6.771 33.488 1.00 98.44 151 ILE A C 1
ATOM 1157 O O . ILE A 1 151 ? -14.604 -7.054 34.225 1.00 98.44 151 ILE A O 1
ATOM 1161 N N . MET A 1 152 ? -12.422 -7.224 33.719 1.00 98.25 152 MET A N 1
ATOM 1162 C CA . MET A 1 152 ? -12.102 -8.060 34.882 1.00 98.25 152 MET A CA 1
ATOM 1163 C C . MET A 1 152 ? -12.325 -7.311 36.199 1.00 98.25 152 MET A C 1
ATOM 1165 O O . MET A 1 152 ? -12.926 -7.859 37.125 1.00 98.25 152 MET A O 1
ATOM 1169 N N . ALA A 1 153 ? -11.883 -6.055 36.289 1.00 98.25 153 ALA A N 1
ATOM 1170 C CA . ALA A 1 153 ? -12.081 -5.229 37.477 1.00 98.25 153 ALA A CA 1
ATOM 1171 C C . ALA A 1 153 ? -13.575 -5.007 37.776 1.00 98.25 153 ALA A C 1
ATOM 1173 O O . ALA A 1 153 ? -14.006 -5.161 38.921 1.00 98.25 153 ALA A O 1
ATOM 1174 N N . LEU A 1 154 ? -14.378 -4.722 36.746 1.00 98.56 154 LEU A N 1
ATOM 1175 C CA . LEU A 1 154 ? -15.832 -4.598 36.860 1.00 98.56 154 LEU A CA 1
ATOM 1176 C C . LEU A 1 154 ? -16.486 -5.917 37.290 1.00 98.56 154 LEU A C 1
ATOM 1178 O O . LEU A 1 154 ? -17.333 -5.909 38.181 1.00 98.56 154 LEU A O 1
ATOM 1182 N N . GLY A 1 155 ? -16.070 -7.053 36.722 1.00 98.50 155 GLY A N 1
ATOM 1183 C CA . GLY A 1 155 ? -16.558 -8.378 37.117 1.00 98.50 155 GLY A CA 1
ATOM 1184 C C . GLY A 1 155 ? -16.289 -8.701 38.592 1.00 98.50 155 GLY A C 1
ATOM 1185 O O . GLY A 1 155 ? -17.179 -9.184 39.300 1.00 98.50 155 GLY A O 1
ATOM 1186 N N . ASN A 1 156 ? -15.098 -8.360 39.090 1.00 98.25 156 ASN A N 1
ATOM 1187 C CA . ASN A 1 156 ? -14.750 -8.505 40.505 1.00 98.25 156 ASN A CA 1
ATOM 1188 C C . ASN A 1 156 ? -15.616 -7.609 41.402 1.00 98.25 156 ASN A C 1
ATOM 1190 O O . ASN A 1 156 ? -16.117 -8.070 42.427 1.00 98.25 156 ASN A O 1
ATOM 1194 N N . LEU A 1 157 ? -15.838 -6.351 41.007 1.00 98.56 157 LEU A N 1
ATOM 1195 C CA . LEU A 1 157 ? -16.691 -5.424 41.755 1.00 98.56 157 LEU A CA 1
ATOM 1196 C C . LEU A 1 157 ? -18.141 -5.918 41.830 1.00 98.56 157 LEU A C 1
ATOM 1198 O O . LEU A 1 157 ? -18.740 -5.882 42.902 1.00 98.56 157 LEU A O 1
ATOM 1202 N N . ILE A 1 158 ? -18.692 -6.413 40.717 1.00 98.38 158 ILE A N 1
ATOM 1203 C CA . ILE A 1 158 ? -20.043 -6.990 40.669 1.00 98.38 158 ILE A CA 1
ATOM 1204 C C . ILE A 1 158 ? -20.145 -8.183 41.623 1.00 98.38 158 ILE A C 1
ATOM 1206 O O . ILE A 1 158 ? -21.078 -8.255 42.419 1.00 98.38 158 ILE A O 1
ATOM 1210 N N . THR A 1 159 ? -19.159 -9.082 41.594 1.00 98.19 159 THR A N 1
ATOM 1211 C CA . THR A 1 159 ? -19.119 -10.257 42.478 1.00 98.19 159 THR A CA 1
ATOM 1212 C C . THR A 1 159 ? -19.075 -9.848 43.952 1.00 98.19 159 THR A C 1
ATOM 1214 O O . THR A 1 159 ? -19.809 -10.390 44.776 1.00 98.19 159 THR A O 1
ATOM 1217 N N . GLN A 1 160 ? -18.259 -8.846 44.289 1.00 98.25 160 GLN A N 1
ATOM 1218 C CA . GLN A 1 160 ? -18.159 -8.326 45.650 1.00 98.25 160 GLN A CA 1
ATOM 1219 C C . GLN A 1 160 ? -19.466 -7.671 46.122 1.00 98.25 160 GLN A C 1
ATOM 1221 O O . GLN A 1 160 ? -19.867 -7.863 47.270 1.00 98.25 160 GLN A O 1
ATOM 1226 N N . GLN A 1 161 ? -20.133 -6.911 45.251 1.00 98.25 161 GLN A N 1
ATOM 1227 C CA . GLN A 1 161 ? -21.427 -6.297 45.556 1.00 98.25 161 GLN A CA 1
ATOM 1228 C C . GLN A 1 161 ? -22.521 -7.348 45.755 1.00 98.25 161 GLN A C 1
ATOM 1230 O O . GLN A 1 161 ? -23.312 -7.224 46.687 1.00 98.25 161 GLN A O 1
ATOM 1235 N N . GLN A 1 162 ? -22.532 -8.406 44.939 1.00 98.19 162 GLN A N 1
ATOM 1236 C CA . GLN A 1 162 ? -23.463 -9.519 45.113 1.00 98.19 162 GLN A CA 1
ATOM 1237 C C . GLN A 1 162 ? -23.265 -10.196 46.473 1.00 98.19 162 GLN A C 1
ATOM 1239 O O . GLN A 1 162 ? -24.232 -10.391 47.201 1.00 98.19 162 GLN A O 1
ATOM 1244 N N . TYR A 1 163 ? -22.014 -10.457 46.864 1.00 98.06 163 TYR A N 1
ATOM 1245 C CA . TYR A 1 163 ? -21.704 -11.022 48.178 1.00 98.06 163 TYR A CA 1
ATOM 1246 C C . TYR A 1 163 ? -22.225 -10.147 49.331 1.00 98.06 163 TYR A C 1
ATOM 1248 O O . TYR A 1 163 ? -22.811 -10.655 50.286 1.00 98.06 163 TYR A O 1
ATOM 1256 N N . TYR A 1 164 ? -22.045 -8.824 49.245 1.00 98.06 164 TYR A N 1
ATOM 1257 C CA . TYR A 1 164 ? -22.574 -7.908 50.258 1.00 98.06 164 TYR A CA 1
ATOM 1258 C C . TYR A 1 164 ? -24.103 -7.895 50.300 1.00 98.06 164 TYR A C 1
ATOM 1260 O O . TYR A 1 164 ? -24.675 -7.898 51.390 1.00 98.06 164 TYR A O 1
ATOM 1268 N N . ALA A 1 165 ? -24.763 -7.906 49.140 1.00 97.75 165 ALA A N 1
ATOM 1269 C CA . ALA A 1 165 ? -26.218 -7.961 49.058 1.00 97.75 165 ALA A CA 1
ATOM 1270 C C . ALA A 1 165 ? -26.770 -9.256 49.676 1.00 97.75 165 ALA A C 1
ATOM 1272 O O . ALA A 1 165 ? -27.709 -9.201 50.470 1.00 97.75 165 ALA A O 1
ATOM 1273 N N . ASP A 1 166 ? -26.152 -10.400 49.375 1.00 98.00 166 ASP A N 1
ATOM 1274 C CA . ASP A 1 166 ? -26.555 -11.703 49.907 1.00 98.00 166 ASP A CA 1
ATOM 1275 C C . ASP A 1 166 ? -26.373 -11.773 51.430 1.00 98.00 166 ASP A C 1
ATOM 1277 O O . ASP A 1 166 ? -27.273 -12.230 52.137 1.00 98.00 166 ASP A O 1
ATOM 1281 N N . SER A 1 167 ? -25.250 -11.263 51.953 1.00 97.44 167 SER A N 1
ATOM 1282 C CA . SER A 1 167 ? -24.995 -11.193 53.399 1.00 97.44 167 SER A CA 1
ATOM 1283 C C . SER A 1 167 ? -26.021 -10.320 54.118 1.00 97.44 167 SER A C 1
ATOM 1285 O O . SER A 1 167 ? -26.550 -10.724 55.149 1.00 97.44 167 SER A O 1
ATOM 1287 N N . LEU A 1 168 ? -26.335 -9.141 53.572 1.00 97.19 168 LEU A N 1
ATOM 1288 C CA . LEU A 1 168 ? -27.324 -8.242 54.166 1.00 97.19 168 LEU A CA 1
ATOM 1289 C C . LEU A 1 168 ? -28.713 -8.891 54.191 1.00 97.19 168 LEU A C 1
ATOM 1291 O O . LEU A 1 168 ? -29.430 -8.791 55.184 1.00 97.19 168 LEU A O 1
ATOM 1295 N N . ASN A 1 169 ? -29.086 -9.572 53.106 1.00 96.94 169 ASN A N 1
ATOM 1296 C CA . ASN A 1 169 ? -30.372 -10.249 53.004 1.00 96.94 169 ASN A CA 1
ATOM 1297 C C . ASN A 1 169 ? -30.475 -11.430 53.987 1.00 96.94 169 ASN A C 1
ATOM 1299 O O . ASN A 1 169 ? -31.532 -11.642 54.581 1.00 96.94 169 ASN A O 1
ATOM 1303 N N . LEU A 1 170 ? -29.373 -12.161 54.202 1.00 96.56 170 LEU A N 1
ATOM 1304 C CA . LEU A 1 170 ? -29.283 -13.222 55.206 1.00 96.56 170 LEU A CA 1
ATOM 1305 C C . LEU A 1 170 ? -29.439 -12.670 56.630 1.00 96.56 170 LEU A C 1
ATOM 1307 O O . LEU A 1 170 ? -30.251 -13.190 57.395 1.00 96.56 170 LEU A O 1
ATOM 1311 N N . ASP A 1 171 ? -28.711 -11.602 56.965 1.00 96.69 171 ASP A N 1
ATOM 1312 C CA . ASP A 1 171 ? -28.789 -10.960 58.281 1.00 96.69 171 ASP A CA 1
ATOM 1313 C C . ASP A 1 171 ? -30.204 -10.434 58.550 1.00 96.69 171 ASP A C 1
ATOM 1315 O O . ASP A 1 171 ? -30.783 -10.694 59.605 1.00 96.69 171 ASP A O 1
ATOM 1319 N N . MET A 1 172 ? -30.805 -9.744 57.574 1.00 96.25 172 MET A N 1
ATOM 1320 C CA . MET A 1 172 ? -32.185 -9.263 57.668 1.00 96.25 172 MET A CA 1
ATOM 1321 C C . MET A 1 172 ? -33.183 -10.407 57.874 1.00 96.25 172 MET A C 1
ATOM 1323 O O . MET A 1 172 ? -34.065 -10.286 58.725 1.00 96.25 172 MET A O 1
ATOM 1327 N N . GLY A 1 173 ? -33.035 -11.515 57.141 1.00 95.69 173 GLY A N 1
ATOM 1328 C CA . GLY A 1 173 ? -33.845 -12.718 57.338 1.00 95.69 173 GLY A CA 1
ATOM 1329 C C . GLY A 1 173 ? -33.726 -13.260 58.764 1.00 95.69 173 GLY A C 1
ATOM 1330 O O . GLY A 1 173 ? -34.738 -13.444 59.436 1.00 95.69 173 GLY A O 1
ATOM 1331 N N . GLY A 1 174 ? -32.500 -13.398 59.278 1.00 95.25 174 GLY A N 1
ATOM 1332 C CA . GLY A 1 174 ? -32.255 -13.861 60.647 1.00 95.25 174 GLY A CA 1
ATOM 1333 C C . GLY A 1 174 ? -32.843 -12.944 61.727 1.00 95.25 174 GLY A C 1
ATOM 1334 O O . GLY A 1 174 ? -33.382 -13.427 62.729 1.00 95.25 174 GLY A O 1
ATOM 1335 N N . TYR A 1 175 ? -32.793 -11.622 61.528 1.00 96.50 175 TYR A N 1
ATOM 1336 C CA . TYR A 1 175 ? -33.444 -10.661 62.425 1.00 96.50 175 TYR A CA 1
ATOM 1337 C C . TYR A 1 175 ? -34.969 -10.797 62.415 1.00 96.50 175 TYR A C 1
ATOM 1339 O O . TYR A 1 175 ? -35.584 -10.779 63.483 1.00 96.50 175 TYR A O 1
ATOM 1347 N N . ILE A 1 176 ? -35.577 -10.943 61.233 1.00 97.25 176 ILE A N 1
ATOM 1348 C CA . ILE A 1 176 ? -37.027 -11.135 61.087 1.00 97.25 176 ILE A CA 1
ATOM 1349 C C . ILE A 1 176 ? -37.462 -12.429 61.783 1.00 97.25 176 ILE A C 1
ATOM 1351 O O . ILE A 1 176 ? -38.404 -12.400 62.576 1.00 97.25 176 ILE A O 1
ATOM 1355 N N . ASP A 1 177 ? -36.743 -13.529 61.558 1.00 97.38 177 ASP A N 1
ATOM 1356 C CA . ASP A 1 177 ? -37.036 -14.828 62.169 1.00 97.38 177 ASP A CA 1
ATOM 1357 C C . ASP A 1 177 ? -36.936 -14.771 63.699 1.00 97.38 177 ASP A C 1
ATOM 1359 O O . ASP A 1 177 ? -37.817 -15.262 64.408 1.00 97.38 177 ASP A O 1
ATOM 1363 N N . SER A 1 178 ? -35.898 -14.113 64.227 1.00 97.00 178 SER A N 1
ATOM 1364 C CA . SER A 1 178 ? -35.702 -13.942 65.673 1.00 97.00 178 SER A CA 1
ATOM 1365 C C . SER A 1 178 ? -36.806 -13.093 66.308 1.00 97.00 178 SER A C 1
ATOM 1367 O O . SER A 1 178 ? -37.302 -13.423 67.387 1.00 97.00 178 SER A O 1
ATOM 1369 N N . LEU A 1 179 ? -37.221 -12.011 65.640 1.00 97.19 179 LEU A N 1
ATOM 1370 C CA . LEU A 1 179 ? -38.319 -11.166 66.104 1.00 97.19 179 LEU A CA 1
ATOM 1371 C C . LEU A 1 179 ? -39.646 -11.931 66.100 1.00 97.19 179 LEU A C 1
ATOM 1373 O O . LEU A 1 179 ? -40.398 -11.850 67.070 1.00 97.19 179 LEU A O 1
ATOM 1377 N N . PHE A 1 180 ? -39.915 -12.697 65.042 1.00 97.19 180 PHE A N 1
ATOM 1378 C CA . PHE A 1 180 ? -41.109 -13.528 64.950 1.00 97.19 180 PHE A CA 1
ATOM 1379 C C . PHE A 1 180 ? -41.133 -14.590 66.056 1.00 97.19 180 PHE A C 1
ATOM 1381 O O . PHE A 1 180 ? -42.139 -14.736 66.748 1.00 97.19 180 PHE A O 1
ATOM 1388 N N . ALA A 1 181 ? -40.014 -15.279 66.294 1.00 96.19 181 ALA A N 1
ATOM 1389 C CA . ALA A 1 181 ? -39.898 -16.258 67.372 1.00 96.19 181 ALA A CA 1
ATOM 1390 C C . ALA A 1 181 ? -40.148 -15.631 68.756 1.00 96.19 181 ALA A C 1
ATOM 1392 O O . ALA A 1 181 ? -40.886 -16.198 69.562 1.00 96.19 181 ALA A O 1
ATOM 1393 N N . LEU A 1 182 ? -39.597 -14.439 69.013 1.00 97.38 182 LEU A N 1
ATOM 1394 C CA . LEU A 1 182 ? -39.824 -13.704 70.259 1.00 97.38 182 LEU A CA 1
ATOM 1395 C C . LEU A 1 182 ? -41.298 -13.313 70.429 1.00 97.38 182 LEU A C 1
ATOM 1397 O O . LEU A 1 182 ? -41.865 -13.525 71.498 1.00 97.38 182 LEU A O 1
ATOM 1401 N N . GLN A 1 183 ? -41.930 -12.780 69.378 1.00 96.12 183 GLN A N 1
ATOM 1402 C CA . GLN A 1 183 ? -43.353 -12.425 69.393 1.00 96.12 183 GLN A CA 1
ATOM 1403 C C . GLN A 1 183 ? -44.231 -13.642 69.699 1.00 96.12 183 GLN A C 1
ATOM 14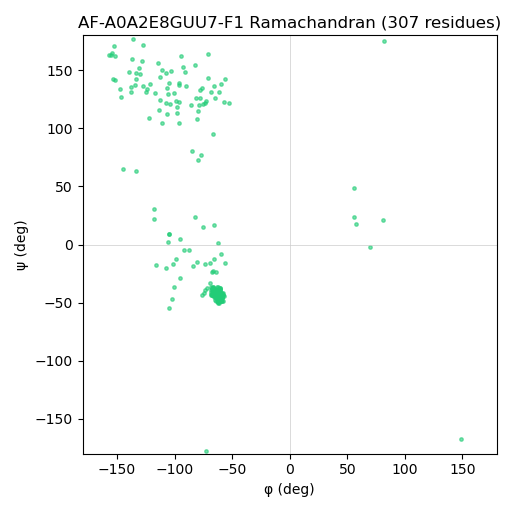05 O O . GLN A 1 183 ? -45.113 -13.562 70.553 1.00 96.12 183 GLN A O 1
ATOM 1410 N N . GLN A 1 184 ? -43.957 -14.779 69.057 1.00 95.69 184 GLN A N 1
ATOM 1411 C CA . GLN A 1 184 ? -44.679 -16.025 69.305 1.00 95.69 184 GLN A CA 1
ATOM 1412 C C . GLN A 1 184 ? -44.471 -16.523 70.744 1.00 95.69 184 GLN A C 1
ATOM 1414 O O . GLN A 1 184 ? -45.443 -16.904 71.390 1.00 95.69 184 GLN A O 1
ATOM 1419 N N . SER A 1 185 ? -43.242 -16.461 71.273 1.00 94.56 185 SER A N 1
ATOM 1420 C CA . SER A 1 185 ? -42.940 -16.835 72.665 1.00 94.56 185 SER A CA 1
ATOM 1421 C C . SER A 1 185 ? -43.692 -15.963 73.669 1.00 94.56 185 SER A C 1
ATOM 1423 O O . SER A 1 185 ? -44.319 -16.486 74.584 1.00 94.56 185 SER A O 1
ATOM 1425 N N . MET A 1 186 ? -43.699 -14.641 73.474 1.00 92.56 186 MET A N 1
ATOM 1426 C CA . MET A 1 186 ? -44.419 -13.714 74.353 1.00 92.56 186 MET A CA 1
ATOM 1427 C C . MET A 1 186 ? -45.931 -13.962 74.353 1.00 92.56 186 MET A C 1
ATOM 1429 O O . MET A 1 186 ? -46.573 -13.874 75.397 1.00 92.56 186 MET A O 1
ATOM 1433 N N . ILE A 1 187 ? -46.514 -14.263 73.189 1.00 89.50 187 ILE A N 1
ATOM 1434 C CA . ILE A 1 187 ? -47.940 -14.594 73.082 1.00 89.50 187 ILE A CA 1
ATOM 1435 C C . ILE A 1 187 ? -48.246 -15.885 73.848 1.00 89.50 187 ILE A C 1
ATOM 1437 O O . ILE A 1 187 ? -49.234 -15.933 74.579 1.00 89.50 187 ILE A O 1
ATOM 1441 N N . VAL A 1 188 ? -47.402 -16.911 73.710 1.00 89.00 188 VAL A N 1
ATOM 1442 C CA . VAL A 1 188 ? -47.552 -18.177 74.443 1.00 89.00 188 VAL A CA 1
ATOM 1443 C C . VAL A 1 188 ? -47.436 -17.949 75.949 1.00 89.00 188 VAL A C 1
ATOM 1445 O O . VAL A 1 188 ? -48.332 -18.358 76.678 1.00 89.00 188 VAL A O 1
ATOM 1448 N N . GLU A 1 189 ? -46.416 -17.226 76.415 1.00 87.69 189 GLU A N 1
ATOM 1449 C CA . GLU A 1 189 ? -46.244 -16.904 77.839 1.00 87.69 189 GLU A CA 1
ATOM 1450 C C . GLU A 1 189 ? -47.449 -16.150 78.415 1.00 87.69 189 GLU A C 1
ATOM 1452 O O . GLU A 1 189 ? -47.909 -16.465 79.511 1.00 87.69 189 GLU A O 1
ATOM 1457 N N . LEU A 1 190 ? -48.010 -15.184 77.678 1.00 84.38 190 LEU A N 1
ATOM 1458 C CA . LEU A 1 190 ? -49.219 -14.473 78.102 1.00 84.38 190 LEU A CA 1
ATOM 1459 C C . LEU A 1 190 ? -50.422 -15.413 78.225 1.00 84.38 190 LEU A C 1
ATOM 1461 O O . LEU A 1 190 ? -51.152 -15.330 79.213 1.00 84.38 190 LEU A O 1
ATOM 1465 N N . LEU A 1 191 ? -50.613 -16.316 77.261 1.00 79.62 191 LEU A N 1
ATOM 1466 C CA . LEU A 1 191 ? -51.692 -17.307 77.290 1.00 79.62 191 LEU A CA 1
ATOM 1467 C C . LEU A 1 191 ? -51.511 -18.333 78.421 1.00 79.62 191 LEU A C 1
ATOM 1469 O O . LEU A 1 191 ? -52.494 -18.742 79.037 1.00 79.62 191 LEU A O 1
ATOM 1473 N N . GLU A 1 192 ? -50.273 -18.728 78.717 1.00 82.00 192 GLU A N 1
ATOM 1474 C CA . GLU A 1 192 ? -49.940 -19.717 79.749 1.00 82.00 192 GLU A CA 1
ATOM 1475 C C . GLU A 1 192 ? -49.842 -19.125 81.161 1.00 82.00 192 GLU A C 1
ATOM 1477 O O . GLU A 1 192 ? -49.978 -19.861 82.137 1.00 82.00 192 GLU A O 1
ATOM 1482 N N . SER A 1 193 ? -49.675 -17.804 81.299 1.00 75.44 193 SER A N 1
ATOM 1483 C CA . SER A 1 193 ? -49.539 -17.110 82.592 1.00 75.44 193 SER A CA 1
ATOM 1484 C C . SER A 1 193 ? -50.733 -17.277 83.544 1.00 75.44 193 SER A C 1
ATOM 1486 O O . SER A 1 193 ? -50.667 -16.845 84.694 1.00 75.44 193 SER A O 1
ATOM 1488 N N . GLY A 1 194 ? -51.846 -17.865 83.090 1.00 63.28 194 GLY A N 1
ATOM 1489 C CA . GLY A 1 194 ? -53.047 -18.089 83.900 1.00 63.28 194 GLY A CA 1
ATOM 1490 C C . GLY A 1 194 ? -53.809 -16.807 84.259 1.00 63.28 194 GLY A C 1
ATOM 1491 O O . GLY A 1 194 ? -54.883 -16.886 84.865 1.00 63.28 194 GLY A O 1
ATOM 1492 N N . ILE A 1 195 ? -53.298 -15.639 83.848 1.00 66.00 195 ILE A N 1
ATOM 1493 C CA . ILE A 1 195 ? -53.931 -14.333 84.010 1.00 66.00 195 ILE A CA 1
ATOM 1494 C C . ILE A 1 195 ? -55.197 -14.300 83.150 1.00 66.00 195 ILE A C 1
ATOM 1496 O O . ILE A 1 195 ? -55.186 -13.987 81.962 1.00 66.00 195 ILE A O 1
ATOM 1500 N N . ASN A 1 196 ? -56.330 -14.604 83.779 1.00 66.88 196 ASN A N 1
ATOM 1501 C CA . ASN A 1 196 ? 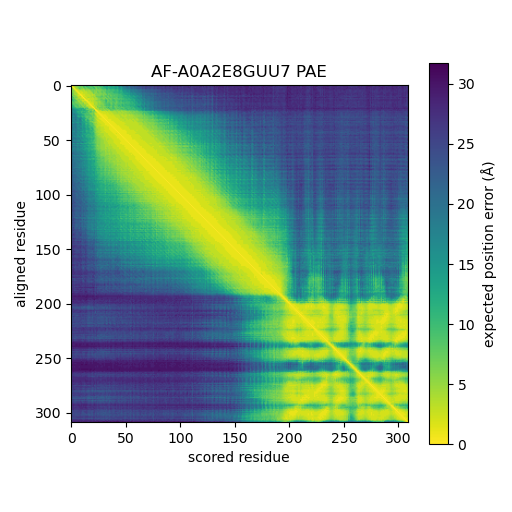-57.646 -14.333 83.217 1.00 66.88 196 ASN A CA 1
ATOM 1502 C C . ASN A 1 196 ? -58.020 -12.890 83.563 1.00 66.88 196 ASN A C 1
ATOM 1504 O O . ASN A 1 196 ? -58.727 -12.644 84.542 1.00 66.88 196 ASN A O 1
ATOM 1508 N N . ALA A 1 197 ? -57.484 -11.951 82.786 1.00 69.44 197 ALA A N 1
ATOM 1509 C CA . ALA A 1 197 ? -57.861 -10.545 82.817 1.00 69.44 197 ALA A CA 1
ATOM 1510 C C . ALA A 1 197 ? -58.890 -10.291 81.711 1.00 69.44 197 ALA A C 1
ATOM 1512 O O . ALA A 1 197 ? -58.540 -10.252 80.531 1.00 69.44 197 ALA A O 1
ATOM 1513 N N . LEU A 1 198 ? -60.163 -10.150 82.080 1.00 73.12 198 LEU A N 1
ATOM 1514 C CA . LEU A 1 198 ? -61.232 -9.864 81.125 1.00 73.12 198 LEU A CA 1
ATOM 1515 C C . LEU A 1 198 ? -61.859 -8.509 81.431 1.00 73.12 198 LEU A C 1
ATOM 1517 O O . LEU A 1 198 ? -62.275 -8.232 82.557 1.00 73.12 198 LEU A O 1
ATOM 1521 N N . PHE A 1 199 ? -61.976 -7.686 80.393 1.00 78.06 199 PHE A N 1
ATOM 1522 C CA . PHE A 1 199 ? -62.891 -6.554 80.390 1.00 78.06 199 PHE A CA 1
ATOM 1523 C C . PHE A 1 199 ? -64.283 -7.079 80.042 1.00 78.06 199 PHE A C 1
ATOM 1525 O O . PHE A 1 199 ? -64.464 -7.770 79.040 1.00 78.06 199 PHE A O 1
ATOM 1532 N N . THR A 1 200 ? -65.257 -6.784 80.893 1.00 79.00 200 THR A N 1
ATOM 1533 C CA . THR A 1 200 ? -66.651 -7.216 80.744 1.00 79.00 200 THR A CA 1
ATOM 1534 C C . THR A 1 200 ? -67.582 -6.041 81.056 1.00 79.00 200 THR A C 1
ATOM 1536 O O . THR A 1 200 ? -67.118 -4.946 81.341 1.00 79.00 200 THR A O 1
ATOM 1539 N N . ASP A 1 201 ? -68.891 -6.204 80.917 1.00 86.56 201 ASP A N 1
ATOM 1540 C CA . ASP A 1 201 ? -69.880 -5.272 81.473 1.00 86.56 201 ASP A CA 1
ATOM 1541 C C . ASP A 1 201 ? -71.095 -6.089 81.919 1.00 86.56 201 ASP A C 1
ATOM 1543 O O . ASP A 1 201 ? -72.170 -6.054 81.319 1.00 86.56 201 ASP A O 1
ATOM 1547 N N . THR A 1 202 ? -70.868 -6.945 82.917 1.00 93.25 202 THR A N 1
ATOM 1548 C CA . THR A 1 202 ? -71.877 -7.903 83.381 1.00 93.25 202 THR A CA 1
ATOM 1549 C C . THR A 1 202 ? -72.588 -7.354 84.603 1.00 93.25 202 THR A C 1
ATOM 1551 O O . THR A 1 202 ? -71.962 -7.117 85.633 1.00 93.25 202 THR A O 1
ATOM 1554 N N . GLU A 1 203 ? -73.899 -7.145 84.493 1.00 95.38 203 GLU A N 1
ATOM 1555 C CA . GLU A 1 203 ? -74.755 -6.766 85.618 1.00 95.38 203 GLU A CA 1
ATOM 1556 C C . GLU A 1 203 ? -74.812 -7.890 86.659 1.00 95.38 203 GLU A C 1
ATOM 1558 O O . GLU A 1 203 ? -75.148 -9.027 86.341 1.00 95.38 203 GLU A O 1
ATOM 1563 N N . VAL A 1 204 ? -74.496 -7.547 87.905 1.00 94.81 204 VAL A N 1
ATOM 1564 C CA . VAL A 1 204 ? -74.491 -8.460 89.062 1.00 94.81 204 VAL A CA 1
ATOM 1565 C C . VAL A 1 204 ? -75.522 -8.057 90.112 1.00 94.81 204 VAL A C 1
ATOM 1567 O O . VAL A 1 204 ? -75.914 -8.862 90.949 1.00 94.81 204 VAL A O 1
ATOM 1570 N N . PHE A 1 205 ? -76.002 -6.813 90.062 1.00 94.88 205 PHE A N 1
ATOM 1571 C CA . PHE A 1 205 ? -77.041 -6.319 90.953 1.00 94.88 205 PHE A CA 1
ATOM 1572 C C . PHE A 1 205 ? -77.853 -5.218 90.287 1.00 94.88 205 PHE A C 1
ATOM 1574 O O . PHE A 1 205 ? -77.303 -4.333 89.629 1.00 94.88 205 PHE A O 1
ATOM 1581 N N . ARG A 1 206 ? -79.160 -5.219 90.537 1.00 93.25 206 ARG A N 1
ATOM 1582 C CA . ARG A 1 206 ? -80.047 -4.107 90.209 1.00 93.25 206 ARG A CA 1
ATOM 1583 C C . ARG A 1 206 ? -81.150 -4.012 91.247 1.00 93.25 206 ARG A C 1
ATOM 1585 O O . ARG A 1 206 ? -81.872 -4.979 91.471 1.00 93.25 206 ARG A O 1
ATOM 1592 N N . GLY A 1 207 ? -81.314 -2.834 91.831 1.00 91.19 207 GLY A N 1
ATOM 1593 C CA . GLY A 1 207 ? -82.386 -2.573 92.782 1.00 91.19 207 GLY A CA 1
ATOM 1594 C C . GLY A 1 207 ? -82.011 -1.545 93.836 1.00 91.19 207 GLY A C 1
ATOM 1595 O O . GLY A 1 207 ? -81.006 -0.842 93.719 1.00 91.19 207 GLY A O 1
ATOM 1596 N N . ALA A 1 208 ? -82.851 -1.463 94.865 1.00 89.69 208 ALA A N 1
ATOM 1597 C CA . ALA A 1 208 ? -82.614 -0.618 96.025 1.00 89.69 208 ALA A CA 1
ATOM 1598 C C . ALA A 1 208 ? -81.434 -1.147 96.851 1.00 89.69 208 ALA A C 1
ATOM 1600 O O . ALA A 1 208 ? -81.370 -2.338 97.160 1.00 89.69 208 ALA A O 1
ATOM 1601 N N . MET A 1 209 ? -80.510 -0.259 97.204 1.00 89.38 209 MET A N 1
ATOM 1602 C CA . MET A 1 209 ? -79.351 -0.580 98.020 1.00 89.38 209 MET A CA 1
ATOM 1603 C C . MET A 1 209 ? -79.760 -0.986 99.438 1.00 89.38 209 MET A C 1
ATOM 1605 O O . MET A 1 209 ? -80.599 -0.324 100.051 1.00 89.38 209 MET A O 1
ATOM 1609 N N . PRO A 1 210 ? -79.159 -2.048 99.996 1.00 89.50 210 PRO A N 1
ATOM 1610 C CA . PRO A 1 210 ? -79.456 -2.463 101.354 1.00 89.50 210 PRO A CA 1
ATOM 1611 C C . PRO A 1 210 ? -78.880 -1.464 102.364 1.00 89.50 210 PRO A C 1
ATOM 1613 O O . PRO A 1 210 ? -77.787 -0.927 102.188 1.00 89.50 210 PRO A O 1
ATOM 1616 N N . SER A 1 211 ? -79.611 -1.227 103.454 1.00 86.38 211 SER A N 1
ATOM 1617 C CA . SER A 1 211 ? -79.186 -0.342 104.549 1.00 86.38 211 SER A CA 1
ATOM 1618 C C . SER A 1 211 ? -78.207 -1.006 105.529 1.00 86.38 211 SER A C 1
ATOM 1620 O O . SER A 1 211 ? -77.545 -0.322 106.308 1.00 86.38 211 SER A O 1
ATOM 1622 N N . SER A 1 212 ? -78.089 -2.335 105.485 1.00 87.62 212 SER A N 1
ATOM 1623 C CA . SER A 1 212 ? -77.092 -3.133 106.204 1.00 87.62 212 SER A CA 1
ATOM 1624 C C . SER A 1 212 ? -76.146 -3.819 105.222 1.00 87.62 212 SER A C 1
ATOM 1626 O O . SER A 1 212 ? -76.522 -4.074 104.077 1.00 87.62 212 SER A O 1
ATOM 1628 N N . TRP A 1 213 ? -74.936 -4.159 105.677 1.00 88.56 213 TRP A N 1
ATOM 1629 C CA . TRP A 1 213 ? -74.006 -4.968 104.888 1.00 88.56 213 TRP A CA 1
ATOM 1630 C C . TRP A 1 213 ? -74.692 -6.245 104.413 1.00 88.56 213 TRP A C 1
ATOM 1632 O O . TRP A 1 213 ? -75.252 -6.988 105.218 1.00 88.56 213 TRP A O 1
ATOM 1642 N N . THR A 1 214 ? -74.714 -6.419 103.097 1.00 92.06 214 THR A N 1
ATOM 1643 C CA . THR A 1 214 ? -75.345 -7.555 102.432 1.00 92.06 214 THR A CA 1
ATOM 1644 C C . THR A 1 214 ? -74.402 -8.080 101.371 1.00 92.06 214 THR A C 1
ATOM 1646 O O . THR A 1 214 ? -73.825 -7.297 100.610 1.00 92.06 214 THR A O 1
ATOM 1649 N N . ASP A 1 215 ? -74.296 -9.398 101.308 1.00 94.19 215 ASP A N 1
ATOM 1650 C CA . ASP A 1 215 ? -73.496 -10.096 100.319 1.00 94.19 215 ASP A CA 1
ATOM 1651 C C . ASP A 1 215 ? -74.004 -9.797 98.901 1.00 94.19 215 ASP A C 1
ATOM 1653 O O . ASP A 1 215 ? -75.195 -9.900 98.597 1.00 94.19 215 ASP A O 1
ATOM 1657 N N . LEU A 1 216 ? -73.077 -9.439 98.020 1.00 94.69 216 LEU A N 1
ATOM 1658 C CA . LEU A 1 216 ? -73.265 -9.374 96.582 1.00 94.69 216 LEU A CA 1
ATOM 1659 C C . LEU A 1 216 ? -72.388 -10.450 95.936 1.00 94.69 216 LEU A C 1
ATOM 1661 O O . LEU A 1 216 ? -71.158 -10.416 96.017 1.00 94.69 216 LEU A O 1
ATOM 1665 N N . ASP A 1 217 ? -73.061 -11.402 95.296 1.00 95.44 217 ASP A N 1
ATOM 1666 C CA . ASP A 1 217 ? -72.451 -12.527 94.600 1.00 95.44 217 ASP A CA 1
ATOM 1667 C C . ASP A 1 217 ? -71.931 -12.114 93.218 1.00 95.44 217 ASP A C 1
ATOM 1669 O O . ASP A 1 217 ? -72.705 -11.760 92.326 1.00 95.44 217 ASP A O 1
ATOM 1673 N N . LEU A 1 218 ? -70.609 -12.168 93.035 1.00 94.62 218 LEU A N 1
ATOM 1674 C CA . LEU A 1 218 ? -69.942 -11.939 91.751 1.00 94.62 218 LEU A CA 1
ATOM 1675 C C . LEU A 1 218 ? -69.437 -13.249 91.125 1.00 94.62 218 LEU A C 1
ATOM 1677 O O . LEU A 1 218 ? -68.820 -13.219 90.056 1.00 94.62 218 LEU A O 1
ATOM 1681 N N . SER A 1 219 ? -69.684 -14.399 91.761 1.00 92.69 219 SER A N 1
ATOM 1682 C CA . SER A 1 219 ? -69.102 -15.698 91.403 1.00 92.69 219 SER A CA 1
ATOM 1683 C C . SER A 1 219 ? -69.524 -16.191 90.018 1.00 92.69 219 SER A C 1
ATOM 1685 O O . SER A 1 219 ? -68.782 -16.932 89.377 1.00 92.69 219 SER A O 1
ATOM 1687 N N . SER A 1 220 ? -70.660 -15.721 89.495 1.00 91.50 220 SER A N 1
ATOM 1688 C CA . SER A 1 220 ? -71.073 -15.983 88.109 1.00 91.50 220 SER A CA 1
ATOM 1689 C C . SER A 1 220 ? -70.157 -15.331 87.062 1.00 91.50 220 SER A C 1
ATOM 1691 O O . SER A 1 220 ? -70.092 -15.810 85.932 1.00 91.50 220 SER A O 1
ATOM 1693 N N . VAL A 1 221 ? -69.431 -14.270 87.434 1.00 91.00 221 VAL A N 1
ATOM 1694 C CA . VAL A 1 221 ? -68.509 -13.532 86.556 1.00 91.00 221 VAL A CA 1
ATOM 1695 C C . VAL A 1 221 ? -67.061 -13.911 86.838 1.00 91.00 221 VAL A C 1
ATOM 1697 O O . VAL A 1 221 ? -66.297 -14.178 85.914 1.00 91.00 221 VAL A O 1
ATOM 1700 N N . VAL A 1 222 ? -66.674 -13.948 88.114 1.00 90.06 222 VAL A N 1
ATOM 1701 C CA . VAL A 1 222 ? -65.270 -14.144 88.509 1.00 90.06 222 VAL A CA 1
ATOM 1702 C C . VAL A 1 222 ? -64.948 -15.591 88.901 1.00 90.06 222 VAL A C 1
ATOM 1704 O O . VAL A 1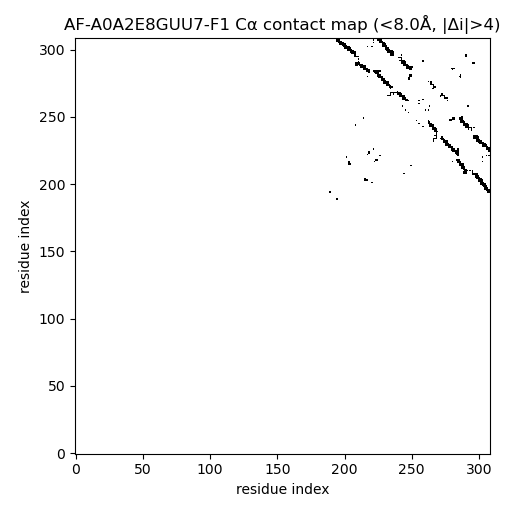 222 ? -63.780 -15.974 88.964 1.00 90.06 222 VAL A O 1
ATOM 1707 N N . GLY A 1 223 ? -65.968 -16.434 89.085 1.00 88.81 223 GLY A N 1
ATOM 1708 C CA . GLY A 1 223 ? -65.854 -17.776 89.659 1.00 88.81 223 GLY A CA 1
ATOM 1709 C C . GLY A 1 223 ? -65.815 -17.763 91.192 1.00 88.81 223 GLY A C 1
ATOM 1710 O O . GLY A 1 223 ? -65.752 -16.711 91.821 1.00 88.81 223 GLY A O 1
ATOM 1711 N N . GLN A 1 224 ? -65.818 -18.946 91.811 1.00 90.38 224 GLN A N 1
ATOM 1712 C CA . GLN A 1 224 ? -65.621 -19.097 93.260 1.00 90.38 224 GLN A CA 1
ATOM 1713 C C . GLN A 1 224 ? -64.132 -19.004 93.616 1.00 90.38 224 GLN A C 1
ATOM 1715 O O . GLN A 1 224 ? -63.470 -20.015 93.856 1.00 90.38 224 GLN A O 1
ATOM 1720 N N . LYS A 1 225 ? -63.586 -17.789 93.543 1.00 87.31 225 LYS A N 1
ATOM 1721 C CA . LYS A 1 225 ? -62.195 -17.468 93.880 1.00 87.31 225 LYS A CA 1
ATOM 1722 C C . LYS A 1 225 ? -62.043 -15.995 94.240 1.00 87.31 225 LYS A C 1
ATOM 1724 O O . LYS A 1 225 ? -62.900 -15.168 93.930 1.00 87.31 225 LYS A O 1
ATOM 1729 N N . GLN A 1 226 ? -60.925 -15.688 94.892 1.00 90.19 226 GLN A N 1
ATOM 1730 C CA . GLN A 1 226 ? -60.534 -14.313 95.155 1.00 90.19 226 GLN A CA 1
ATOM 1731 C C . GLN A 1 226 ? -60.034 -13.669 93.861 1.00 90.19 226 GLN A C 1
ATOM 1733 O O . GLN A 1 226 ? -59.070 -14.125 93.250 1.00 90.19 226 GLN A O 1
ATOM 1738 N N . SER A 1 227 ? -60.680 -12.579 93.476 1.00 90.69 227 SER A N 1
ATOM 1739 C CA . SER A 1 227 ? -60.408 -11.851 92.247 1.00 90.69 227 SER A CA 1
ATOM 1740 C C . SER A 1 227 ? -60.340 -10.366 92.556 1.00 90.69 227 SER A C 1
ATOM 1742 O O . SER A 1 227 ? -61.102 -9.851 93.375 1.00 90.69 227 SER A O 1
ATOM 1744 N N . LEU A 1 228 ? -59.430 -9.659 91.894 1.00 91.38 228 LEU A N 1
ATOM 1745 C CA . LEU A 1 228 ? -59.452 -8.203 91.874 1.00 91.38 228 LEU A CA 1
ATOM 1746 C C . LEU A 1 228 ? -60.520 -7.769 90.870 1.00 91.38 228 LEU A C 1
ATOM 1748 O O . LEU A 1 228 ? -60.431 -8.112 89.695 1.00 91.38 228 LEU A O 1
ATOM 1752 N N . VAL A 1 229 ? -61.523 -7.027 91.320 1.00 92.31 229 VAL A N 1
ATOM 1753 C CA . VAL A 1 229 ? -62.698 -6.666 90.526 1.00 92.31 229 VAL A CA 1
ATOM 1754 C C . VAL A 1 229 ? -62.865 -5.160 90.495 1.00 92.31 229 VAL A C 1
ATOM 1756 O O . VAL A 1 229 ? -62.810 -4.498 91.531 1.00 92.31 229 VAL A O 1
ATOM 1759 N N . MET A 1 230 ? -63.122 -4.621 89.306 1.00 93.06 230 MET A N 1
ATOM 1760 C CA . MET A 1 230 ? -63.636 -3.270 89.143 1.00 93.06 230 MET A CA 1
ATOM 1761 C C . MET A 1 230 ? -65.151 -3.337 88.949 1.00 93.06 230 MET A C 1
ATOM 1763 O O . MET A 1 230 ? -65.638 -3.847 87.937 1.00 93.06 230 MET A O 1
ATOM 1767 N N . LEU A 1 231 ? -65.893 -2.822 89.924 1.00 92.81 231 LEU A N 1
ATOM 1768 C CA . LEU A 1 231 ? -67.341 -2.670 89.869 1.00 92.81 231 LEU A CA 1
ATOM 1769 C C . LEU A 1 231 ? -67.704 -1.260 89.435 1.00 92.81 231 LEU A C 1
ATOM 1771 O O . LEU A 1 231 ? -67.145 -0.288 89.934 1.00 92.81 231 LEU A O 1
ATOM 1775 N N . ARG A 1 232 ? -68.691 -1.144 88.558 1.00 93.44 232 ARG A N 1
ATOM 1776 C CA . ARG A 1 232 ? -69.363 0.109 88.234 1.00 93.44 232 ARG A CA 1
ATOM 1777 C C . ARG A 1 232 ? -70.723 0.118 88.907 1.00 93.44 232 ARG A C 1
ATOM 1779 O O . ARG A 1 232 ? -71.554 -0.723 88.581 1.00 93.44 232 ARG A O 1
ATOM 1786 N N . TYR A 1 233 ? -70.979 1.094 89.767 1.00 92.25 233 TYR A N 1
ATOM 1787 C CA . TYR A 1 233 ? -72.323 1.389 90.249 1.00 92.25 233 TYR A CA 1
ATOM 1788 C C . TYR A 1 233 ? -72.900 2.551 89.462 1.00 92.25 233 TYR A C 1
ATOM 1790 O O . TYR A 1 233 ? -72.312 3.628 89.425 1.00 92.25 233 TYR A O 1
ATOM 1798 N N . LYS A 1 234 ? -74.058 2.335 88.849 1.00 91.44 234 LYS A N 1
ATOM 1799 C CA . LYS A 1 234 ? -74.833 3.346 88.138 1.00 91.44 234 LYS A CA 1
ATOM 1800 C C . LYS A 1 234 ? -76.052 3.735 88.961 1.00 91.44 234 LYS A C 1
ATOM 1802 O O . LYS A 1 234 ? -76.804 2.861 89.384 1.00 91.44 234 LYS A O 1
ATOM 1807 N N . TYR A 1 235 ? -76.255 5.031 89.157 1.00 89.94 235 TYR A N 1
ATOM 1808 C CA . TYR A 1 235 ? -77.417 5.580 89.846 1.00 89.94 235 TYR A CA 1
ATOM 1809 C C . TYR A 1 235 ? -78.639 5.572 88.917 1.00 89.94 235 TYR A C 1
ATOM 1811 O O . TYR A 1 235 ? -78.569 6.089 87.802 1.00 89.94 235 TYR A O 1
ATOM 1819 N N . ASN A 1 236 ? -79.749 4.969 89.353 1.00 85.12 236 ASN A N 1
ATOM 1820 C CA . ASN A 1 236 ? -80.955 4.770 88.536 1.00 85.12 236 ASN A CA 1
ATOM 1821 C C . ASN A 1 236 ? -82.116 5.722 88.896 1.00 85.12 236 ASN A C 1
ATOM 1823 O O . ASN A 1 236 ? -83.224 5.534 88.392 1.00 85.12 236 ASN A O 1
ATOM 1827 N N . PHE A 1 237 ? -81.899 6.731 89.747 1.00 75.69 237 PHE A N 1
ATOM 1828 C CA . PHE A 1 237 ? -82.905 7.757 90.046 1.00 75.69 237 PHE A CA 1
ATOM 1829 C C . PHE A 1 237 ? -82.774 8.994 89.150 1.00 75.69 237 PHE A C 1
ATOM 1831 O O . PHE A 1 237 ? -81.697 9.327 88.660 1.00 75.69 237 PHE A O 1
ATOM 1838 N N . SER A 1 238 ? -83.900 9.681 88.946 1.00 67.19 238 SER A N 1
ATOM 1839 C CA . SER A 1 238 ? -83.996 10.939 88.188 1.00 67.19 238 SER A CA 1
ATOM 1840 C C . SER A 1 238 ? -84.160 12.171 89.090 1.00 67.19 238 SER A C 1
ATOM 1842 O O . SER A 1 238 ? -84.449 13.254 88.589 1.00 67.19 238 SER A O 1
ATOM 1844 N N . ASP A 1 239 ? -84.022 12.011 90.409 1.00 68.06 239 ASP A 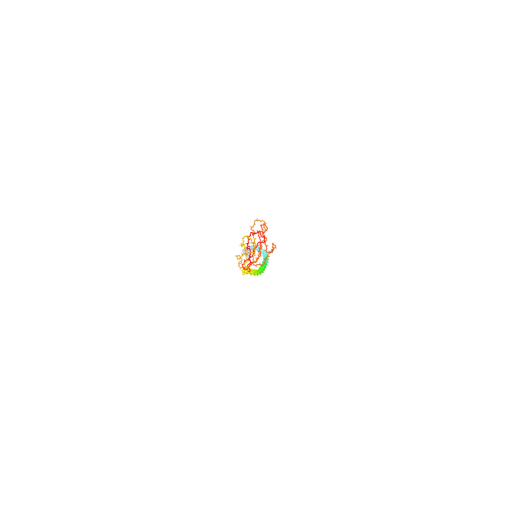N 1
ATOM 1845 C CA . ASP A 1 239 ? -84.066 13.109 91.376 1.00 68.06 239 ASP A CA 1
ATOM 1846 C C . ASP A 1 239 ? -82.654 13.628 91.704 1.00 68.06 239 ASP A C 1
ATOM 1848 O O . ASP A 1 239 ? -81.649 12.981 91.410 1.00 68.06 239 ASP A O 1
ATOM 1852 N N . SER A 1 240 ? -82.559 14.832 92.273 1.00 64.31 240 SER A N 1
ATOM 1853 C CA . SER A 1 240 ? -81.288 15.481 92.623 1.00 64.31 240 SER A CA 1
ATOM 1854 C C . SER A 1 240 ? -80.719 15.005 93.966 1.00 64.31 240 SER A C 1
ATOM 1856 O O . SER A 1 240 ? -80.006 15.762 94.629 1.00 64.31 240 SER A O 1
ATOM 1858 N N . THR A 1 241 ? -81.080 13.803 94.426 1.00 75.12 241 THR A N 1
ATOM 1859 C CA . THR A 1 241 ? -80.523 13.255 95.664 1.00 75.12 241 THR A CA 1
ATOM 1860 C C . THR A 1 241 ? -79.162 12.614 95.400 1.00 75.12 241 THR A C 1
ATOM 1862 O O . THR A 1 241 ? -78.816 12.245 94.275 1.00 75.12 241 THR A O 1
ATOM 1865 N N . TYR A 1 242 ? -78.339 12.553 96.444 1.00 81.81 242 TYR A N 1
ATOM 1866 C CA . TYR A 1 242 ? -77.068 11.845 96.411 1.00 81.81 242 TYR A CA 1
ATOM 1867 C C . TYR A 1 242 ? -77.151 10.618 97.306 1.00 81.81 242 TYR A C 1
ATOM 1869 O O . TYR A 1 242 ? -77.856 10.617 98.314 1.00 81.81 242 TYR A O 1
ATOM 1877 N N . SER A 1 243 ? -76.410 9.578 96.959 1.00 84.38 243 SER A N 1
ATOM 1878 C CA . SER A 1 243 ? -76.245 8.403 97.793 1.00 84.38 243 SER A CA 1
ATOM 1879 C C . SER A 1 243 ? -74.788 7.992 97.882 1.00 84.38 243 SER A C 1
ATOM 1881 O O . SER A 1 243 ? -74.018 8.162 96.938 1.00 84.38 243 SER A O 1
ATOM 1883 N N . ASN A 1 244 ? -74.412 7.449 99.029 1.00 86.88 244 ASN A N 1
ATOM 1884 C CA . ASN A 1 244 ? -73.102 6.880 99.266 1.00 86.88 244 ASN A CA 1
ATOM 1885 C C . ASN A 1 244 ? -73.239 5.361 99.307 1.00 86.88 244 ASN A C 1
ATOM 1887 O O . ASN A 1 244 ? -73.835 4.808 100.234 1.00 86.88 244 ASN A O 1
ATOM 1891 N N . VAL A 1 245 ? -72.664 4.694 98.308 1.00 87.12 245 VAL A N 1
ATOM 1892 C CA . VAL A 1 245 ? -72.550 3.234 98.282 1.00 87.12 245 VAL A CA 1
ATOM 1893 C C . VAL A 1 245 ? -71.181 2.862 98.812 1.00 87.12 245 VAL A C 1
ATOM 1895 O O . VAL A 1 245 ? -70.164 3.301 98.279 1.00 87.12 245 VAL A O 1
ATOM 1898 N N . ALA A 1 246 ? -71.156 2.054 99.862 1.00 86.94 246 ALA A N 1
ATOM 1899 C CA . ALA A 1 246 ? -69.938 1.473 100.391 1.00 86.94 246 ALA A CA 1
ATOM 1900 C C . ALA A 1 246 ? -69.873 0.002 99.993 1.00 86.94 246 ALA A C 1
ATOM 1902 O O . ALA A 1 246 ? -70.878 -0.708 100.060 1.00 86.94 246 ALA A O 1
ATOM 1903 N N . VAL A 1 247 ? -68.683 -0.453 99.613 1.00 87.75 247 VAL A N 1
ATOM 1904 C CA . VAL A 1 247 ? -68.411 -1.879 99.416 1.00 87.75 247 VAL A CA 1
ATOM 1905 C C . VAL A 1 247 ? -67.178 -2.290 100.191 1.00 87.75 247 VAL A C 1
ATOM 1907 O O . VAL A 1 247 ? -66.307 -1.474 100.507 1.00 87.75 247 VAL A O 1
ATOM 1910 N N . ARG A 1 248 ? -67.090 -3.581 100.469 1.00 87.44 248 ARG A N 1
ATOM 1911 C CA . ARG A 1 248 ? -65.928 -4.189 101.098 1.00 87.44 248 ARG A CA 1
ATOM 1912 C C . ARG A 1 248 ? -65.807 -5.646 100.679 1.00 87.44 248 ARG A C 1
ATOM 1914 O O . ARG A 1 248 ? -66.769 -6.249 100.213 1.00 87.44 248 ARG A O 1
ATOM 1921 N N . THR A 1 249 ? -64.627 -6.219 100.873 1.00 88.25 249 THR A N 1
ATOM 1922 C CA . THR A 1 249 ? -64.448 -7.670 100.781 1.00 88.25 249 THR A CA 1
ATOM 1923 C C . THR A 1 249 ? -65.344 -8.353 101.812 1.00 88.25 249 THR A C 1
ATOM 1925 O O . THR A 1 249 ? -65.446 -7.873 102.945 1.00 88.25 249 THR A O 1
ATOM 1928 N N . ASN A 1 250 ? -65.991 -9.448 101.417 1.00 88.44 250 ASN A N 1
ATOM 192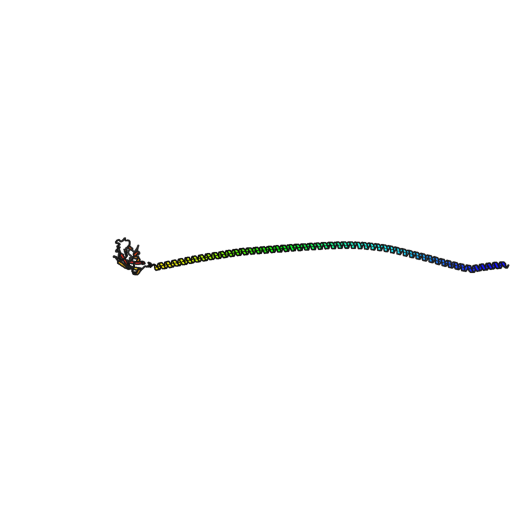9 C CA . ASN A 1 250 ? -66.930 -10.164 102.274 1.00 88.44 250 ASN A CA 1
ATOM 1930 C C . ASN A 1 250 ? -66.282 -10.603 103.602 1.00 88.44 250 ASN A C 1
ATOM 1932 O O . ASN A 1 250 ? -65.109 -10.984 103.632 1.00 88.44 250 ASN A O 1
ATOM 1936 N N . ASN A 1 251 ? -67.045 -10.540 104.697 1.00 83.44 251 ASN A N 1
ATOM 1937 C CA . ASN A 1 251 ? -66.617 -10.841 106.068 1.00 83.44 251 ASN A CA 1
ATOM 1938 C C . ASN A 1 251 ? -65.434 -9.999 106.576 1.00 83.44 251 ASN A C 1
ATOM 1940 O O . ASN A 1 251 ? -64.780 -10.354 107.562 1.00 83.44 251 ASN A O 1
ATOM 1944 N N . SER A 1 252 ? -65.135 -8.869 105.932 1.00 80.88 252 SER A N 1
ATOM 1945 C CA . SER A 1 252 ? -64.128 -7.951 106.454 1.00 80.88 252 SER A CA 1
ATOM 1946 C C . SER A 1 252 ? -64.699 -7.145 107.626 1.00 80.88 252 SER A C 1
ATOM 1948 O O . SER A 1 252 ? -65.787 -6.578 107.562 1.00 80.88 252 SER A O 1
ATOM 1950 N N . ASN A 1 253 ? -63.925 -7.019 108.707 1.00 70.06 253 ASN A N 1
ATOM 1951 C CA . ASN A 1 253 ? -64.294 -6.208 109.880 1.00 70.06 253 ASN A CA 1
ATOM 1952 C C . ASN A 1 253 ? -64.152 -4.694 109.639 1.00 70.06 253 ASN A C 1
ATOM 1954 O O . ASN A 1 253 ? -64.121 -3.904 110.583 1.00 70.06 253 ASN A O 1
ATOM 1958 N N . PHE A 1 254 ? -64.026 -4.273 108.381 1.00 66.69 254 PHE A N 1
ATOM 1959 C CA . PHE A 1 254 ? -63.907 -2.871 108.032 1.00 66.69 254 PHE A CA 1
ATOM 1960 C C . PHE A 1 254 ? -65.301 -2.235 108.040 1.00 66.69 254 PHE A C 1
ATOM 1962 O O . PHE A 1 254 ? -66.126 -2.507 107.166 1.00 66.69 254 PHE A O 1
ATOM 1969 N N . ASP A 1 255 ? -65.574 -1.407 109.049 1.00 59.78 255 ASP A N 1
ATOM 1970 C CA . ASP A 1 255 ? -66.787 -0.596 109.130 1.00 59.78 255 ASP A CA 1
ATOM 1971 C C . ASP A 1 255 ? -66.422 0.876 108.949 1.00 59.78 255 ASP A C 1
ATOM 1973 O O . ASP A 1 255 ? -65.862 1.533 109.828 1.00 59.78 255 ASP A O 1
ATOM 1977 N N . SER A 1 256 ? -66.715 1.403 107.766 1.00 54.78 256 SER A N 1
ATOM 1978 C CA . SER A 1 256 ? -66.561 2.818 107.477 1.00 54.78 256 SER A CA 1
ATOM 1979 C C . SER A 1 256 ? -67.720 3.602 108.099 1.00 54.78 256 SER A C 1
ATOM 1981 O O . SER A 1 256 ? -68.658 3.994 107.406 1.00 54.78 256 SER A O 1
ATOM 1983 N N . GLY A 1 257 ? -67.691 3.820 109.413 1.00 49.28 257 GLY A N 1
ATOM 1984 C CA . GLY A 1 257 ? -68.717 4.569 110.156 1.00 49.28 257 GLY A CA 1
ATOM 1985 C C . GLY A 1 257 ? -68.825 6.068 109.815 1.00 49.28 257 GLY A C 1
ATOM 1986 O O . GLY A 1 257 ? -69.397 6.828 110.588 1.00 49.28 257 GLY A O 1
ATOM 1987 N N . SER A 1 258 ? -68.264 6.523 108.689 1.00 53.75 258 SER A N 1
ATOM 1988 C CA . SER A 1 258 ? -68.299 7.912 108.228 1.00 53.75 258 SER A CA 1
ATOM 1989 C C . SER A 1 258 ? -68.561 7.982 106.721 1.00 53.75 258 SER A C 1
ATOM 1991 O O . SER A 1 258 ? -67.896 7.291 105.943 1.00 53.75 258 SER A O 1
ATOM 1993 N N . ASN A 1 259 ? -69.453 8.891 106.310 1.00 52.19 259 ASN A N 1
ATOM 1994 C CA . ASN A 1 259 ? -69.772 9.231 104.913 1.00 52.19 259 ASN A CA 1
ATOM 1995 C C . ASN A 1 259 ? -68.581 9.809 104.113 1.00 52.19 259 ASN A C 1
ATOM 1997 O O . ASN A 1 259 ? -68.741 10.170 102.951 1.00 52.19 259 ASN A O 1
ATOM 2001 N N . THR A 1 260 ? -67.393 9.916 104.720 1.00 51.91 260 THR A N 1
ATOM 2002 C CA . THR A 1 260 ? -66.156 10.422 104.100 1.00 51.91 260 THR A CA 1
ATOM 2003 C C . THR A 1 260 ? -65.034 9.380 104.056 1.00 51.91 260 THR A C 1
ATOM 2005 O O . THR A 1 260 ? -63.857 9.736 104.017 1.00 51.91 260 THR A O 1
ATOM 2008 N N . SER A 1 261 ? -65.364 8.091 104.135 1.00 55.25 261 SER A N 1
ATOM 2009 C CA . SER A 1 261 ? -64.363 7.022 104.208 1.00 55.25 261 SER A CA 1
ATOM 2010 C C . SER A 1 261 ? -63.976 6.484 102.827 1.00 55.25 261 SER A C 1
ATOM 2012 O O . SER A 1 261 ? -64.803 6.406 101.921 1.00 55.25 261 SER A O 1
ATOM 2014 N N . ILE A 1 262 ? -62.721 6.044 102.721 1.00 56.56 262 ILE A N 1
ATOM 2015 C CA . ILE A 1 262 ? -61.949 5.703 101.509 1.00 56.56 262 ILE A CA 1
ATOM 2016 C C . ILE A 1 262 ? -62.594 4.628 100.591 1.00 56.56 262 ILE A C 1
ATOM 2018 O O . ILE A 1 262 ? -62.234 4.559 99.422 1.00 56.56 262 ILE A O 1
ATOM 2022 N N . ASN A 1 263 ? -63.591 3.860 101.058 1.00 65.94 263 ASN A N 1
ATOM 2023 C CA . ASN A 1 263 ? -64.264 2.788 100.292 1.00 65.94 263 ASN A CA 1
ATOM 2024 C C . ASN A 1 263 ? -65.767 3.047 100.067 1.00 65.94 263 ASN A C 1
ATOM 2026 O O . ASN A 1 263 ? -66.576 2.117 100.031 1.00 65.94 263 ASN A O 1
ATOM 2030 N N . SER A 1 264 ? -66.154 4.321 99.969 1.00 78.62 264 SER A N 1
ATOM 2031 C CA . SER A 1 264 ? -67.502 4.716 99.561 1.00 78.62 264 SER A CA 1
ATOM 2032 C C . SER A 1 264 ? -67.448 5.589 98.318 1.00 78.62 264 SER A C 1
ATOM 2034 O O . SER A 1 264 ? -66.597 6.470 98.198 1.00 78.62 264 SER A O 1
ATOM 2036 N N . ILE A 1 265 ? -68.368 5.343 97.396 1.00 84.44 265 ILE A N 1
ATOM 2037 C CA . ILE A 1 265 ? -68.545 6.143 96.191 1.00 84.44 265 ILE A CA 1
ATOM 2038 C C . ILE A 1 265 ? -69.803 6.988 96.334 1.00 84.44 265 ILE A C 1
ATOM 2040 O O . ILE A 1 265 ? -70.855 6.503 96.756 1.00 84.44 265 ILE A O 1
ATOM 2044 N N . LEU A 1 266 ? -69.684 8.262 95.972 1.00 86.44 266 LEU A N 1
ATOM 2045 C CA . LEU A 1 266 ? -70.830 9.140 95.802 1.00 86.44 266 LEU A CA 1
ATOM 2046 C C . LEU A 1 266 ? -71.490 8.823 94.458 1.00 86.44 266 LEU A C 1
ATOM 2048 O O . LEU A 1 266 ? -70.819 8.730 93.427 1.00 86.44 266 LEU A O 1
ATOM 2052 N N . LEU A 1 267 ? -72.806 8.684 94.485 1.00 87.31 267 LEU A N 1
ATOM 2053 C CA . LEU A 1 267 ? -73.664 8.500 93.328 1.00 87.31 267 LEU A CA 1
ATOM 2054 C C . LEU A 1 267 ? -74.740 9.580 93.354 1.00 87.31 267 LEU A C 1
ATOM 2056 O O . LEU A 1 267 ? -75.366 9.805 94.386 1.00 87.31 267 LEU A O 1
ATOM 2060 N N . ASN A 1 268 ? -74.956 10.259 92.235 1.00 85.31 268 ASN A N 1
ATOM 2061 C CA . ASN A 1 268 ? -76.068 11.192 92.069 1.00 85.31 268 ASN A CA 1
ATOM 2062 C C . ASN A 1 268 ? -76.428 11.300 90.581 1.00 85.31 268 ASN A C 1
ATOM 2064 O O . ASN A 1 268 ? -75.657 10.880 89.721 1.00 85.31 268 ASN A O 1
ATOM 2068 N N . SER A 1 269 ? -77.596 11.848 90.260 1.00 81.19 269 SER A N 1
ATOM 2069 C CA . SER A 1 269 ? -78.082 11.903 88.874 1.00 81.19 269 SER A CA 1
ATOM 2070 C C . SER A 1 269 ? -77.369 12.933 87.980 1.00 81.19 269 SER A C 1
ATOM 2072 O O . SER A 1 269 ? -77.458 12.815 86.758 1.00 81.19 269 SER A O 1
ATOM 2074 N N . THR A 1 270 ? -76.649 13.906 88.554 1.00 78.06 270 THR A N 1
ATOM 2075 C CA . THR A 1 270 ? -76.115 15.076 87.828 1.00 78.06 270 THR A CA 1
ATOM 2076 C C . THR A 1 270 ? -74.607 14.999 87.576 1.00 78.06 270 THR A C 1
ATOM 2078 O O . THR A 1 270 ? -74.166 15.094 86.435 1.00 78.06 270 THR A O 1
ATOM 2081 N N . ASP A 1 271 ? -73.817 14.813 88.631 1.00 78.25 271 ASP A N 1
ATOM 2082 C CA . ASP A 1 271 ? -72.353 14.886 88.619 1.00 78.25 271 ASP A CA 1
ATOM 2083 C C . ASP A 1 271 ? -71.695 13.501 88.572 1.00 78.25 271 ASP A C 1
ATOM 2085 O O . ASP A 1 271 ? -70.667 13.331 87.925 1.00 78.25 271 ASP A O 1
ATOM 2089 N N . ASN A 1 272 ? -72.275 12.501 89.250 1.00 79.69 272 ASN A N 1
ATOM 2090 C CA . ASN A 1 272 ? -71.705 11.150 89.356 1.00 79.69 272 ASN A CA 1
ATOM 2091 C C . ASN A 1 272 ? -72.766 10.063 89.088 1.00 79.69 272 ASN A C 1
ATOM 2093 O O . ASN A 1 272 ? -73.076 9.269 89.984 1.00 79.69 272 ASN A O 1
ATOM 2097 N N . PRO A 1 273 ? -73.337 9.998 87.866 1.00 82.94 273 PRO A N 1
ATOM 2098 C CA . PRO A 1 273 ? -74.362 9.009 87.521 1.00 82.94 273 PRO A CA 1
ATOM 2099 C C . PRO A 1 273 ? -73.801 7.587 87.456 1.00 82.94 273 PRO A C 1
ATOM 2101 O O . PRO A 1 273 ? -74.555 6.613 87.451 1.00 82.94 273 PRO A O 1
ATOM 2104 N N . SER A 1 274 ? -72.480 7.433 87.377 1.00 89.06 274 SER A N 1
ATOM 2105 C CA . SER A 1 274 ? -71.794 6.155 87.518 1.00 89.06 274 SER A CA 1
ATOM 2106 C C . SER A 1 274 ? -70.432 6.352 88.163 1.00 89.06 274 SER A C 1
ATOM 2108 O O . SER A 1 274 ? -69.672 7.213 87.730 1.00 89.06 274 SER A O 1
ATOM 2110 N N . SER A 1 275 ? -70.113 5.514 89.143 1.00 89.62 275 SER A N 1
ATOM 2111 C CA . SER A 1 275 ? -68.833 5.531 89.850 1.00 89.62 275 SER A CA 1
ATOM 2112 C C . SER A 1 275 ? -68.245 4.125 89.893 1.00 89.62 275 SER A C 1
ATOM 2114 O O . SER A 1 275 ? -68.977 3.131 89.932 1.00 89.62 275 SER A O 1
ATOM 2116 N N . PHE A 1 276 ? -66.917 4.042 89.855 1.00 89.88 276 PHE A N 1
ATOM 2117 C CA . PHE A 1 276 ? -66.188 2.779 89.823 1.00 89.88 276 PHE A CA 1
ATOM 2118 C C . PHE A 1 276 ? -65.501 2.514 91.154 1.00 89.88 276 PHE A C 1
ATOM 2120 O O . PHE A 1 276 ? -65.039 3.439 91.820 1.00 89.88 276 PHE A O 1
ATOM 2127 N N . MET A 1 277 ? -65.401 1.242 91.513 1.00 88.50 277 MET A N 1
ATOM 2128 C CA . MET A 1 277 ? -64.746 0.797 92.728 1.00 88.50 277 MET A CA 1
ATOM 2129 C C . MET A 1 277 ? -63.908 -0.436 92.443 1.00 88.50 277 MET A C 1
ATOM 2131 O O . MET A 1 277 ? -64.379 -1.375 91.806 1.00 88.50 277 MET A O 1
ATOM 2135 N N . LEU A 1 278 ? -62.660 -0.410 92.899 1.00 88.88 278 LEU A N 1
ATOM 2136 C CA . LEU A 1 278 ? -61.716 -1.507 92.755 1.00 88.88 278 LEU A CA 1
ATOM 2137 C C . LEU A 1 278 ? -61.531 -2.169 94.117 1.00 88.88 278 LEU A C 1
ATOM 2139 O O . LEU A 1 278 ? -61.130 -1.509 95.074 1.00 88.88 278 LEU A O 1
ATOM 2143 N N . LEU A 1 279 ? -61.825 -3.460 94.203 1.00 89.94 279 LEU A N 1
ATOM 2144 C CA . LEU A 1 279 ? -61.675 -4.237 95.428 1.00 89.94 279 LEU A CA 1
ATOM 2145 C C . LEU A 1 279 ? -61.422 -5.710 95.124 1.00 89.94 279 LEU A C 1
ATOM 2147 O O . LEU A 1 279 ? -61.554 -6.153 93.987 1.00 89.94 279 LEU A O 1
ATOM 2151 N N . GLN A 1 280 ? -61.081 -6.472 96.157 1.00 90.81 280 GLN A N 1
ATOM 2152 C CA . GLN A 1 280 ? -60.977 -7.923 96.069 1.00 90.81 280 GLN A CA 1
ATOM 2153 C C . GLN A 1 280 ? -62.265 -8.591 96.556 1.00 90.81 280 GLN A C 1
ATOM 2155 O O . GLN A 1 280 ? -62.828 -8.180 97.577 1.00 90.81 280 GLN A O 1
ATOM 2160 N N . THR A 1 281 ? -62.700 -9.638 95.856 1.00 92.38 281 THR A N 1
ATOM 2161 C CA . THR A 1 281 ? -63.683 -10.597 96.382 1.00 92.38 281 THR A CA 1
ATOM 2162 C C . THR A 1 281 ? -63.057 -11.469 97.472 1.00 92.38 281 THR A C 1
ATOM 2164 O O . THR A 1 281 ? -61.832 -11.537 97.625 1.00 92.38 281 THR A O 1
ATOM 2167 N N . ASP A 1 282 ? -63.891 -12.149 98.253 1.00 91.38 282 ASP A N 1
ATOM 2168 C CA . ASP A 1 282 ? -63.435 -13.287 99.052 1.00 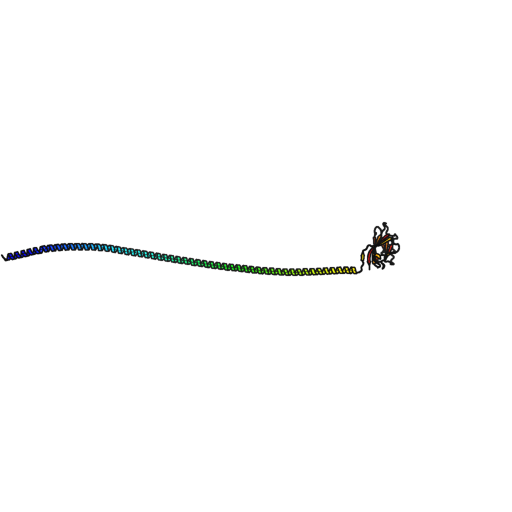91.38 282 ASP A CA 1
ATOM 2169 C C . ASP A 1 282 ? -63.157 -14.521 98.169 1.00 91.38 282 ASP A C 1
ATOM 2171 O O . ASP A 1 282 ? -63.290 -14.487 96.943 1.00 91.38 282 ASP A O 1
ATOM 2175 N N . SER A 1 283 ? -62.786 -15.644 98.790 1.00 90.81 283 SER A N 1
ATOM 2176 C CA . SER A 1 283 ? -62.543 -16.902 98.076 1.00 90.81 283 SER A CA 1
ATOM 2177 C C . SER A 1 283 ? -63.792 -17.507 97.424 1.00 90.81 283 SER A C 1
ATOM 2179 O O . SER A 1 283 ? -63.652 -18.428 96.628 1.00 90.81 283 SER A O 1
ATOM 2181 N N . GLY A 1 284 ? -64.995 -17.025 97.743 1.00 91.31 284 GLY A N 1
ATOM 2182 C CA . GLY A 1 284 ? -66.253 -17.438 97.126 1.00 91.31 284 GLY A CA 1
ATOM 2183 C C . GLY A 1 284 ? -66.668 -16.578 95.931 1.00 91.31 284 GLY A C 1
ATOM 2184 O O . GLY A 1 284 ? -67.648 -16.920 95.277 1.00 91.31 284 GLY A O 1
ATOM 2185 N N . GLY A 1 285 ? -65.938 -15.502 95.617 1.00 92.50 285 GLY A N 1
ATOM 2186 C CA . GLY A 1 285 ? -66.357 -14.525 94.608 1.00 92.50 285 GLY A CA 1
ATOM 2187 C C . GLY A 1 285 ? -67.376 -13.512 95.141 1.00 92.50 285 GLY A C 1
ATOM 2188 O O . GLY A 1 285 ? -68.097 -12.900 94.358 1.00 92.50 285 GLY A O 1
ATOM 2189 N N . MET A 1 286 ? -67.451 -13.325 96.460 1.00 93.75 286 MET A N 1
ATOM 2190 C CA . MET A 1 286 ? -68.417 -12.450 97.120 1.00 93.75 286 MET A CA 1
ATOM 2191 C C . MET A 1 286 ? -67.766 -11.140 97.566 1.00 93.75 286 MET A C 1
ATOM 2193 O O . MET A 1 286 ? -66.594 -11.089 97.958 1.00 93.75 286 MET A O 1
ATOM 2197 N N . ILE A 1 287 ? -68.559 -10.076 97.576 1.00 93.12 287 ILE A N 1
ATOM 2198 C CA . ILE A 1 287 ? -68.271 -8.833 98.300 1.00 93.12 287 ILE A CA 1
ATOM 2199 C C . ILE A 1 287 ? -69.475 -8.482 99.172 1.00 93.12 287 ILE A C 1
ATOM 2201 O O . ILE A 1 287 ? -70.533 -9.080 99.023 1.00 93.12 287 ILE A O 1
ATOM 2205 N N . GLU A 1 288 ? -69.355 -7.484 100.035 1.00 91.69 288 GLU A N 1
ATOM 2206 C CA . GLU A 1 288 ? -70.507 -6.897 100.719 1.00 91.69 288 GLU A CA 1
ATOM 2207 C C . GLU A 1 288 ? -70.718 -5.465 100.246 1.00 91.69 288 GLU A C 1
ATOM 2209 O O . GLU A 1 288 ? -69.763 -4.717 100.019 1.00 91.69 288 GLU A O 1
ATOM 2214 N N . GLN A 1 289 ? -71.982 -5.069 100.146 1.00 90.62 289 GLN A N 1
ATOM 2215 C CA . GLN A 1 289 ? -72.390 -3.714 99.798 1.00 90.62 289 GLN A CA 1
ATOM 2216 C C . GLN A 1 289 ? -73.437 -3.188 100.780 1.00 90.62 289 GLN A C 1
ATOM 2218 O O . GLN A 1 289 ? -74.201 -3.959 101.365 1.00 90.62 289 GLN A O 1
ATOM 2223 N N . ARG A 1 290 ? -73.476 -1.866 100.950 1.00 87.69 290 ARG A N 1
ATOM 2224 C CA . ARG A 1 290 ? -74.565 -1.150 101.622 1.00 87.69 290 ARG A CA 1
ATOM 2225 C C . ARG A 1 290 ? -74.648 0.295 101.153 1.00 87.69 290 ARG A C 1
ATOM 2227 O O . ARG A 1 290 ? -73.672 0.858 100.656 1.00 87.69 290 ARG A O 1
ATOM 2234 N N . GLU A 1 291 ? -75.776 0.928 101.423 1.00 87.12 291 GLU A N 1
ATOM 2235 C CA . GLU A 1 291 ? -75.896 2.381 101.418 1.00 87.12 291 GLU A CA 1
ATOM 2236 C C . GLU A 1 291 ? -75.601 2.964 102.810 1.00 87.12 291 GLU A C 1
ATOM 2238 O O . GLU A 1 291 ? -76.090 2.458 103.819 1.00 87.12 291 GLU A O 1
ATOM 2243 N N . THR A 1 292 ? -74.836 4.061 102.875 1.00 80.88 292 THR A N 1
ATOM 2244 C CA . THR A 1 292 ? -74.567 4.783 104.137 1.00 80.88 292 THR A CA 1
ATOM 2245 C C . THR A 1 292 ? -75.404 6.054 104.314 1.00 80.88 292 THR A C 1
ATOM 2247 O O . THR A 1 292 ? -75.533 6.555 105.426 1.00 80.88 292 THR A O 1
ATOM 2250 N N . SER A 1 293 ? -75.998 6.578 103.240 1.00 75.25 293 SER A N 1
ATOM 2251 C CA . SER A 1 293 ? -76.752 7.843 103.218 1.00 75.25 293 SER A CA 1
ATOM 2252 C C . SER A 1 293 ? -78.242 7.732 103.571 1.00 75.25 293 SER A C 1
ATOM 2254 O O . SER A 1 293 ? -78.897 8.762 103.675 1.00 75.25 293 SER A O 1
ATOM 2256 N N . ALA A 1 294 ? -78.773 6.519 103.774 1.00 70.12 294 ALA A N 1
ATOM 2257 C CA . ALA A 1 294 ? -80.183 6.237 104.094 1.00 70.12 294 ALA A CA 1
ATOM 2258 C C . ALA A 1 294 ? -81.231 6.789 103.091 1.00 70.12 294 ALA A C 1
ATOM 2260 O O . ALA A 1 294 ? -82.394 6.959 103.458 1.00 70.12 294 ALA A O 1
ATOM 2261 N N . ASN A 1 295 ? -80.852 7.025 101.828 1.00 76.69 295 ASN A N 1
ATOM 2262 C CA . ASN A 1 295 ? -81.718 7.595 100.785 1.00 76.69 295 ASN A CA 1
ATOM 2263 C C . ASN A 1 295 ? -82.404 6.530 99.899 1.00 76.69 295 ASN A C 1
ATOM 2265 O O . ASN A 1 295 ? -83.115 6.878 98.960 1.00 76.69 295 ASN A O 1
ATOM 2269 N N . ASN A 1 296 ? -82.231 5.241 100.211 1.00 77.44 296 ASN A N 1
ATOM 2270 C CA . ASN A 1 296 ? -82.791 4.086 99.503 1.00 77.44 296 ASN A CA 1
ATOM 2271 C C . ASN A 1 296 ? -82.434 4.062 98.005 1.00 77.44 296 ASN A C 1
ATOM 2273 O O . ASN A 1 296 ? -83.297 3.901 97.139 1.00 77.44 296 ASN A O 1
ATOM 2277 N N . ALA A 1 297 ? -81.149 4.259 97.705 1.00 80.19 297 ALA A N 1
ATOM 2278 C CA . ALA A 1 297 ? -80.618 4.399 96.354 1.00 80.19 297 ALA A CA 1
ATOM 2279 C C . ALA A 1 297 ? -80.936 3.206 95.452 1.00 80.19 297 ALA A C 1
ATOM 2281 O O . ALA A 1 297 ? -80.524 2.085 95.730 1.00 80.19 297 ALA A O 1
ATOM 2282 N N . ASN A 1 298 ? -81.598 3.448 94.321 1.00 88.19 298 ASN A N 1
ATOM 2283 C CA . ASN A 1 298 ? -81.758 2.449 93.275 1.00 88.19 298 ASN A CA 1
ATOM 2284 C C . ASN A 1 298 ? -80.539 2.499 92.353 1.00 88.19 298 ASN A C 1
ATOM 2286 O O . ASN A 1 298 ? -80.258 3.538 91.751 1.00 88.19 298 ASN A O 1
ATOM 2290 N N . VAL A 1 299 ? -79.811 1.391 92.245 1.00 90.69 299 VAL A N 1
ATOM 2291 C CA . VAL A 1 299 ? -78.565 1.322 91.478 1.00 90.69 299 VAL A CA 1
ATOM 2292 C C . VAL A 1 299 ? -78.472 0.048 90.650 1.00 90.69 299 VAL A C 1
ATOM 2294 O O . VAL A 1 299 ? -79.124 -0.955 90.938 1.00 90.69 299 VAL A O 1
ATOM 2297 N N . THR A 1 300 ? -77.626 0.089 89.627 1.00 93.31 300 THR A N 1
ATOM 2298 C CA . THR A 1 300 ? -77.150 -1.091 88.901 1.00 93.31 300 THR A CA 1
ATOM 2299 C C . THR A 1 300 ? -75.663 -1.255 89.169 1.00 93.31 300 THR A C 1
ATOM 2301 O O . THR A 1 300 ? -74.902 -0.326 88.907 1.00 93.31 300 THR A O 1
ATOM 2304 N N . ALA A 1 301 ? -75.248 -2.416 89.669 1.00 93.81 301 ALA A N 1
ATOM 2305 C CA . ALA A 1 301 ? -73.843 -2.781 89.794 1.00 93.81 301 ALA A CA 1
ATOM 2306 C C . ALA A 1 301 ? -73.448 -3.716 88.648 1.00 93.81 301 ALA A C 1
ATOM 2308 O O . ALA A 1 301 ? -74.123 -4.720 88.405 1.00 93.81 301 ALA A O 1
ATOM 2309 N N . SER A 1 302 ? -72.342 -3.407 87.976 1.00 95.19 302 SER A N 1
ATOM 2310 C CA . SER A 1 302 ? -71.765 -4.231 86.914 1.00 95.19 302 SER A CA 1
ATOM 2311 C C . SER A 1 302 ? -70.296 -4.513 87.197 1.00 95.19 302 SER A C 1
ATOM 2313 O O . SER A 1 302 ? -69.553 -3.596 87.543 1.00 95.19 302 SER A O 1
ATOM 2315 N N . VAL A 1 303 ? -69.849 -5.749 86.997 1.00 94.31 303 VAL A N 1
ATOM 2316 C CA . VAL A 1 303 ? -68.417 -6.054 86.900 1.00 94.31 303 VAL A CA 1
ATOM 2317 C C . VAL A 1 303 ? -67.943 -5.581 85.533 1.00 94.31 303 VAL A C 1
ATOM 2319 O O . VAL A 1 303 ? -68.484 -6.025 84.522 1.00 94.31 303 VAL A O 1
ATOM 2322 N N . VAL A 1 304 ? -66.960 -4.675 85.500 1.00 93.50 304 VAL A N 1
ATOM 2323 C CA . VAL A 1 304 ? -66.408 -4.142 84.241 1.00 93.50 304 VAL A CA 1
ATOM 2324 C C . VAL A 1 304 ? -65.008 -4.655 83.911 1.00 93.50 304 VAL A C 1
ATOM 2326 O O . VAL A 1 304 ? -64.553 -4.635 82.769 1.00 93.50 304 VAL A O 1
ATOM 2329 N N . PHE A 1 305 ? -64.314 -5.146 84.926 1.00 92.38 305 PHE A N 1
ATOM 2330 C CA . PHE A 1 305 ? -63.026 -5.800 84.799 1.00 92.38 305 PHE A CA 1
ATOM 2331 C C . PHE A 1 305 ? -62.865 -6.757 85.969 1.00 92.38 305 PHE A C 1
ATOM 2333 O O . PHE A 1 305 ? -63.244 -6.422 87.096 1.00 92.38 305 PHE A O 1
ATOM 2340 N N . TYR A 1 306 ? -62.270 -7.915 85.717 1.00 90.69 306 TYR A N 1
ATOM 2341 C CA . TYR A 1 306 ? -61.744 -8.740 86.788 1.00 90.69 306 TYR A CA 1
ATOM 2342 C C . TYR A 1 306 ? -60.406 -9.352 86.400 1.00 90.69 306 TYR A C 1
ATOM 2344 O O . TYR A 1 306 ? -60.139 -9.656 85.236 1.00 90.69 306 TYR A O 1
ATOM 2352 N N . LEU A 1 307 ? -59.583 -9.539 87.421 1.00 88.62 307 LEU A N 1
ATOM 2353 C CA . LEU A 1 307 ? -58.335 -10.266 87.378 1.00 88.62 307 LEU A CA 1
ATOM 2354 C C . LEU A 1 307 ? -58.429 -11.376 88.416 1.00 88.62 307 LEU A C 1
ATOM 2356 O O . LEU A 1 307 ? -58.416 -11.118 89.622 1.00 88.62 307 LEU A O 1
ATOM 2360 N N . ASN A 1 308 ? -58.537 -12.604 87.925 1.00 83.81 308 ASN A N 1
ATOM 2361 C CA . ASN A 1 308 ? -58.390 -13.777 88.774 1.00 83.81 308 ASN A CA 1
ATOM 2362 C C . ASN A 1 308 ? -56.911 -13.924 89.129 1.00 83.81 308 ASN A C 1
ATOM 2364 O O . ASN A 1 308 ? -56.079 -13.981 88.221 1.00 83.81 308 ASN A O 1
ATOM 2368 N N . GLN A 1 309 ? -56.617 -13.947 90.427 1.00 63.84 309 GLN A N 1
ATOM 2369 C CA . GLN A 1 309 ? -55.314 -14.362 90.943 1.00 63.84 309 GLN A CA 1
ATOM 2370 C C . GLN A 1 309 ? -55.288 -15.879 91.135 1.00 63.84 309 GLN A C 1
ATOM 2372 O O . GLN A 1 309 ? -56.380 -16.477 91.305 1.00 63.84 309 GLN A O 1
#

Radius of gyration: 102.22 Å; Cα contacts (8 Å, |Δi|>4): 312; chains: 1; bounding box: 177×39×271 Å

Nearest PDB structures (foldseek):
  4xuo-assembly2_B  TM=3.853E-01  e=2.958E-02  Paenibacillus barcinonensis
  4xup-assembly2_B  TM=3.835E-01  e=5.721E-02  Paenibacillus barcinonensis
  4xup-assembly4_D  TM=3.855E-01  e=5.415E-02  Paenibacillus barcinonensis
  4xup-assembly6_F  TM=3.855E-01  e=7.127E-02  Paenibacillus barcinonensis
  4xup-assembly1_A  TM=3.840E-01  e=7.127E-02  Paenibacillus barcinonensis

Foldseek 3Di:
DVPVVVVVVVVVVVVVVCVVPVVVVVVVVVVVVVVVVVVVVVVVVVVVVVVVVVVVVVVVVVVVVVVVVVVVVVVVVVVVVVVVVVVVVVVVVVVVVVVVVVVVVVVVVVVVVVVVVVVVVVVVVVVVVVVVVVVVVVVVVVVVVVVVVVVVVVVVVVVVVVVVVVVVVVVVVVVVVVVVVVVVVVVVCVVVVPWPKDFDWAWQDWFWFAADWDKGAQCVPQNLAKKWWKKKKFFDDPDFDKWKKFKAAPPDPDDPLDSPDPRIDIDGDPPPRMDIGIYIYHSGRMMIMGIPPPPRTTIIMTTRIITGD

Secondary structure (DSSP, 8-state):
-HHHHHHHHHHHHHHHHHHHHHHHHHHHHHHHHHHHHHHHHHHHHHHHHHHHHHHHHHHHHHHHHHHHHHHHHHHHHHHHHHHHHHHHHHHHHHHHHHHHHHHHHHHHHHHHHHHHHHHHHHHHHHHHHHHHHHHHHHHHHHHHHHHHHHHHHHHHHHHHHHHHHHHHHHHHHHHHHHHHHHHHHHHHHHHHT--EEEEEEEEEEEEEPPSS-EEEE-HHHH-SS-EEEEEEEEE---SS-EEEEEEEETT------STT-TTEEEEESSS-SEEEEEEE--TTSEEEEEESS-S--EEEEEEEEEEE-

Sequence (309 aa):
MKTSIVVITALMVAGFLFLIFANPLEDRVKNLENYLAKQEALIDSLQKDNHAQINSLNISMNQQSDLIDSLANAMNKQNSTLQTMINSLKNVMNEQNANVQIIVDSLAHVNNEQDSTFQTMSDSLENVMNEQDSTLQALIGSLAMNIGGDIMALGNLITQQQYYADSLNLDMGGYIDSLFALQQSMIVELLESGINALFTDTEVFRGAMPSSWTDLDLSSVVGQKQSLVMLRYKYNFSDSTYSNVAVRTNNSNFDSGSNTSINSILLNSTDNPSSFMLLQTDSGGMIEQRETSANNANVTASVVFYLNQ

Solvent-accessible surface area (backbone atoms only — not comparable to full-atom values): 16338 Å² total; per-residue (Å²): 119,71,68,63,51,54,52,54,50,50,52,49,50,51,52,48,48,46,54,67,54,46,55,65,46,51,54,49,50,54,51,48,51,55,50,48,54,52,50,52,54,49,50,54,50,51,50,52,51,50,51,52,51,51,52,54,50,51,53,52,51,52,54,50,50,54,48,50,54,51,49,51,52,51,50,51,52,50,52,52,52,51,52,52,51,52,53,51,51,50,49,53,50,50,52,51,52,51,53,51,49,54,50,52,53,51,52,53,50,54,50,54,52,49,53,52,52,51,49,54,51,49,54,52,49,53,51,54,50,52,53,51,51,52,52,49,52,52,50,52,51,52,50,51,50,52,53,52,50,52,51,51,53,50,52,51,52,52,53,54,51,49,53,53,53,54,51,51,52,51,51,51,48,53,52,51,52,52,50,51,51,50,54,52,51,53,53,49,51,57,70,67,64,65,64,52,68,45,80,51,79,47,76,64,44,74,46,66,46,43,79,51,84,40,81,44,67,39,29,93,81,68,33,72,31,41,27,46,32,33,34,36,42,31,46,68,55,93,52,94,57,66,35,34,43,32,56,46,41,44,93,53,90,78,72,72,91,46,103,84,38,96,55,49,44,65,31,21,53,84,89,27,39,58,40,75,47,78,50,48,31,27,61,61,12,26,26,24,35,25,34,75,61,83,68,63,48,38,32,37,34,22,43,39,32,37,34,44,112

pLDDT: mean 89.32, std 11.97, range [49.28, 98.75]

Mean predicted aligned error: 16.24 Å